Protein AF-A0A069QPA7-F1 (afdb_monomer)

Sequence (178 aa):
GSGDHGETTTHHVRMKSIDLNGGVSNSYGYIPANTGVLLKVFNKTGDTSGKLYYTIGEKDNVPYNISNNIMKGVMVKSKPVNARVSSPIYVLQGGIFQKATTTISNFPVHKAYMELPSGAPAKLSLSFGDDDETTDIESVTTDEEAKDNDVYYNLNGQRVSNPQKGIYIHNGKKVIIK

Organism: NCBI:txid112298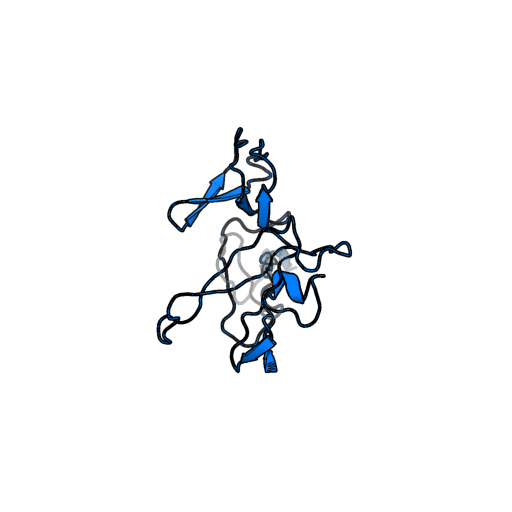5

Radius of gyration: 23.04 Å; Cα contacts (8 Å, |Δi|>4): 251; chains: 1; bounding box: 34×46×71 Å

Mean predicted aligned error: 15.11 Å

Solvent-accessible surface area (backbone atoms only — not comparable to full-atom values): 11554 Å² total; per-residue (Å²): 88,70,41,92,84,71,48,81,34,94,76,78,67,68,46,60,72,30,47,76,24,48,44,56,77,96,34,41,41,56,40,58,68,85,62,28,80,84,88,80,89,76,74,90,87,55,86,71,90,78,74,90,77,69,47,68,40,89,73,58,89,55,93,69,62,59,48,92,63,39,34,46,47,30,73,88,53,57,40,66,43,84,22,28,82,94,51,46,32,31,36,76,52,98,91,39,73,43,82,35,48,54,57,41,71,70,38,54,50,78,39,57,35,36,47,74,64,91,82,51,56,97,73,85,79,87,81,76,67,90,54,104,58,87,76,69,90,65,58,67,66,79,79,78,66,73,98,76,70,102,54,36,20,40,91,86,70,46,80,41,95,77,80,63,72,43,70,31,35,42,93,93,37,82,45,75,46,121

Foldseek 3Di:
DQALVRDDDPDAQAPCLAQVFFHDPPHRQEDEPQAFDDDDDPDPPDPPVDDDDHYYNPPVPDDTDRPPRQKGAAADAFAKDAAAPQWWKWAQDPNDTDTDHGIPGTHGHPGIIGTDDPPADPDDDDDPDPDPDDDDPDSPDPPLDDPDDPWWADPVRHIDPDDDADWTADSNDIDGDD

Secondary structure (DSSP, 8-state):
-B-TTS-B-S-----HHHHTTTS-TT-TTEE-TT---------SSS---S----EESTTTTS----TT--EEEE-SS-EEE---SSS-EEEEETTEEEEE-S-EEEEPTTEEEEEPPTT--SS-------SSS-------------S----EE-TTS-EESS--SEEEEETTEEEEE-

pLDDT: mean 76.57, std 16.88, range [33.25, 97.81]

Structure (mmCIF, N/CA/C/O backbone):
data_AF-A0A069QPA7-F1
#
_entry.id   AF-A0A069QPA7-F1
#
loop_
_atom_site.group_PDB
_atom_site.id
_atom_site.type_symbol
_atom_site.label_atom_id
_atom_site.label_alt_id
_atom_site.label_comp_id
_atom_site.label_asym_id
_atom_site.label_entity_id
_atom_site.label_seq_id
_atom_site.pdbx_PDB_ins_code
_atom_site.Cartn_x
_atom_site.Cartn_y
_atom_site.Cartn_z
_atom_site.occupancy
_atom_site.B_iso_or_equiv
_atom_site.auth_seq_id
_atom_site.auth_comp_id
_atom_site.auth_asym_id
_atom_site.auth_atom_id
_atom_site.pdbx_PDB_model_num
ATOM 1 N N . GLY A 1 1 ? 15.335 8.472 -21.221 1.00 58.50 1 GLY A N 1
ATOM 2 C CA . GLY A 1 1 ? 16.012 7.252 -21.719 1.00 58.50 1 GLY A CA 1
ATOM 3 C C . GLY A 1 1 ? 15.004 6.410 -22.475 1.00 58.50 1 GLY A C 1
ATOM 4 O O . GLY A 1 1 ? 13.952 6.937 -22.823 1.00 58.50 1 GLY A O 1
ATOM 5 N N . SER A 1 2 ? 15.275 5.131 -22.727 1.00 62.94 2 SER A N 1
ATOM 6 C CA . SER A 1 2 ? 14.224 4.218 -23.205 1.00 62.94 2 SER A CA 1
ATOM 7 C C . SER A 1 2 ? 13.218 3.983 -22.076 1.00 62.94 2 SER A C 1
ATOM 9 O O . SER A 1 2 ? 13.614 3.740 -20.937 1.00 62.94 2 SER A O 1
ATOM 11 N N . GLY A 1 3 ? 11.929 4.138 -22.359 1.00 61.88 3 GLY A N 1
ATOM 12 C CA . GLY A 1 3 ? 10.852 3.780 -21.445 1.00 61.88 3 GLY A CA 1
ATOM 13 C C . GLY A 1 3 ? 10.638 2.268 -21.401 1.00 61.88 3 GLY A C 1
ATOM 14 O O . GLY A 1 3 ? 11.149 1.532 -22.245 1.00 61.88 3 GLY A O 1
ATOM 15 N N . ASP A 1 4 ? 9.829 1.809 -20.447 1.00 63.84 4 ASP A N 1
ATOM 16 C CA . ASP A 1 4 ? 9.515 0.385 -20.242 1.00 63.84 4 ASP A CA 1
ATOM 17 C C . ASP A 1 4 ? 8.862 -0.282 -21.474 1.00 63.84 4 ASP A C 1
ATOM 19 O O . ASP A 1 4 ? 8.879 -1.503 -21.597 1.00 63.84 4 ASP A O 1
ATOM 23 N N . HIS A 1 5 ? 8.344 0.513 -22.417 1.00 67.19 5 HIS A N 1
ATOM 24 C CA . HIS A 1 5 ? 7.771 0.065 -23.692 1.00 67.19 5 HIS A CA 1
ATOM 25 C C . HIS A 1 5 ? 8.712 0.249 -24.897 1.00 67.19 5 HIS A C 1
ATOM 27 O O . HIS A 1 5 ? 8.260 0.231 -26.036 1.00 67.19 5 HIS A O 1
ATOM 33 N N . GLY A 1 6 ? 10.010 0.467 -24.673 1.00 66.38 6 GLY A N 1
ATOM 34 C CA . GLY A 1 6 ? 11.013 0.623 -25.735 1.00 66.38 6 GLY A CA 1
ATOM 35 C C . GLY A 1 6 ? 11.047 2.007 -26.393 1.00 66.38 6 GLY A C 1
ATOM 36 O O . GLY A 1 6 ? 12.063 2.373 -26.980 1.00 66.38 6 GLY A O 1
ATOM 37 N N . GLU A 1 7 ? 9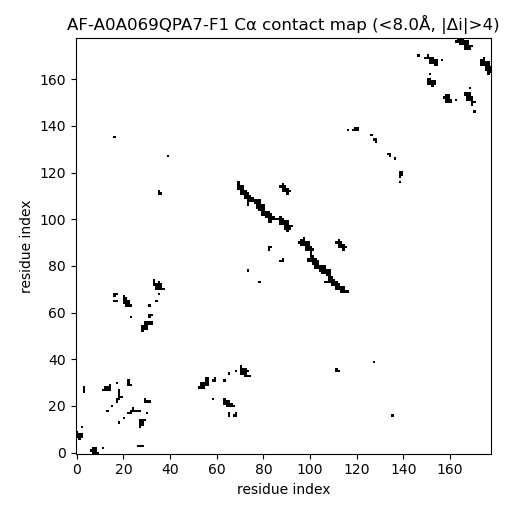.994 2.809 -26.233 1.00 67.56 7 GLU A N 1
ATOM 38 C CA . GLU A 1 7 ? 9.928 4.174 -26.757 1.00 67.56 7 GLU A CA 1
ATOM 39 C C . GLU A 1 7 ? 10.896 5.118 -26.040 1.00 67.56 7 GLU A C 1
ATOM 41 O O . GLU A 1 7 ? 11.075 5.057 -24.821 1.00 67.56 7 GLU A O 1
ATOM 46 N N . THR A 1 8 ? 11.505 6.041 -26.782 1.00 69.38 8 THR A N 1
ATOM 47 C CA . THR A 1 8 ? 12.353 7.071 -26.170 1.00 69.38 8 THR A CA 1
ATOM 48 C C . THR A 1 8 ? 11.468 8.111 -25.493 1.00 69.38 8 THR A C 1
ATOM 50 O O . THR A 1 8 ? 10.656 8.762 -26.145 1.00 69.38 8 THR A O 1
ATOM 53 N N . THR A 1 9 ? 11.636 8.294 -24.184 1.00 65.12 9 THR A N 1
ATOM 54 C CA . THR A 1 9 ? 10.871 9.272 -23.403 1.00 65.12 9 THR A CA 1
ATOM 55 C C . THR A 1 9 ? 11.782 10.089 -22.489 1.00 65.12 9 THR A C 1
ATOM 57 O O . THR A 1 9 ? 12.803 9.611 -21.980 1.00 65.12 9 THR A O 1
ATOM 60 N N . THR A 1 10 ? 11.410 11.351 -22.287 1.00 62.88 10 THR A N 1
ATOM 61 C CA . THR A 1 10 ? 11.980 12.241 -21.264 1.00 62.88 10 THR A CA 1
ATOM 62 C C . THR A 1 10 ? 11.194 12.194 -19.952 1.00 62.88 10 THR A C 1
ATOM 64 O O . THR A 1 10 ? 11.699 12.650 -18.931 1.00 62.88 10 THR A O 1
ATOM 67 N N . HIS A 1 11 ? 9.996 11.601 -19.958 1.00 62.53 11 HIS A N 1
ATOM 68 C CA . HIS A 1 11 ? 9.113 11.475 -18.801 1.00 62.53 11 HIS A CA 1
ATOM 69 C C . HIS A 1 11 ? 8.987 10.005 -18.397 1.00 62.53 11 HIS A C 1
ATOM 71 O O . HIS A 1 11 ? 8.631 9.152 -19.214 1.00 62.53 11 HIS A O 1
ATOM 77 N N . HIS A 1 12 ? 9.255 9.712 -17.127 1.00 61.94 12 HIS A N 1
ATOM 78 C CA . HIS A 1 12 ? 9.126 8.377 -16.555 1.00 61.94 12 HIS A CA 1
ATOM 79 C C . HIS A 1 12 ? 8.158 8.441 -15.373 1.00 61.94 12 HIS A C 1
ATOM 81 O O . HIS A 1 12 ? 8.368 9.216 -14.441 1.00 61.94 12 HIS A O 1
ATOM 87 N N . VAL A 1 13 ? 7.109 7.622 -15.397 1.00 66.38 13 VAL A N 1
ATOM 88 C CA . VAL A 1 13 ? 6.315 7.365 -14.191 1.00 66.38 13 VAL A CA 1
ATOM 89 C C . VAL A 1 13 ? 7.130 6.402 -13.354 1.00 66.38 13 VAL A C 1
ATOM 91 O O . VAL A 1 13 ? 7.374 5.305 -13.829 1.00 66.38 13 VAL A O 1
ATOM 94 N N . ARG A 1 14 ? 7.577 6.821 -12.166 1.00 67.00 14 ARG A N 1
ATOM 95 C CA . ARG A 1 14 ? 8.287 5.958 -11.213 1.00 67.00 14 ARG A CA 1
ATOM 96 C C . ARG A 1 14 ? 7.367 5.550 -10.080 1.00 67.00 14 ARG A C 1
ATOM 98 O O . ARG A 1 14 ? 6.850 6.413 -9.366 1.00 67.00 14 ARG A O 1
ATOM 105 N N . MET A 1 15 ? 7.227 4.251 -9.859 1.00 75.19 15 MET A N 1
ATOM 106 C CA . MET A 1 15 ? 6.526 3.716 -8.698 1.00 75.19 15 MET A CA 1
ATOM 107 C C . MET A 1 15 ? 7.533 3.489 -7.570 1.00 75.19 15 MET A C 1
ATOM 109 O O . MET A 1 15 ? 7.946 2.366 -7.313 1.00 75.19 15 MET A O 1
ATOM 113 N N . LYS A 1 16 ? 7.941 4.560 -6.870 1.00 70.88 16 LYS A N 1
ATOM 114 C CA . LYS A 1 16 ? 8.981 4.493 -5.817 1.00 70.88 16 LYS A CA 1
ATOM 115 C C . LYS A 1 16 ? 8.713 3.410 -4.756 1.00 70.88 16 LYS A C 1
ATOM 117 O O . LYS A 1 16 ? 9.638 2.713 -4.346 1.00 70.88 16 LYS A O 1
ATOM 122 N N . SER A 1 17 ? 7.453 3.226 -4.354 1.00 71.94 17 SER A N 1
ATOM 123 C CA . SER A 1 17 ? 7.043 2.195 -3.386 1.00 71.94 17 SER A CA 1
ATOM 124 C C . SER A 1 17 ? 7.230 0.756 -3.880 1.00 71.94 17 SER A C 1
ATOM 126 O O . SER A 1 17 ? 7.098 -0.168 -3.086 1.00 71.94 17 SER A O 1
ATOM 128 N N . ILE A 1 18 ? 7.525 0.562 -5.167 1.00 82.69 18 ILE A N 1
ATOM 129 C CA . ILE A 1 18 ? 7.819 -0.726 -5.796 1.00 82.69 18 ILE A CA 1
ATOM 130 C C . ILE A 1 18 ? 9.297 -0.771 -6.189 1.00 82.69 18 ILE A C 1
ATOM 132 O O . ILE A 1 18 ? 10.048 -1.596 -5.673 1.00 82.69 18 ILE A O 1
ATOM 136 N N . ASP A 1 19 ? 9.731 0.165 -7.035 1.00 75.31 19 ASP A N 1
ATOM 137 C CA . ASP A 1 19 ? 11.065 0.197 -7.645 1.00 75.31 19 ASP A CA 1
ATOM 138 C C . ASP A 1 19 ? 12.193 0.217 -6.605 1.00 75.31 19 ASP A C 1
ATOM 140 O O . ASP A 1 19 ? 13.231 -0.414 -6.797 1.00 75.31 19 ASP A O 1
ATOM 144 N N . LEU A 1 20 ? 11.991 0.935 -5.494 1.00 78.81 20 LEU A N 1
ATOM 145 C CA . LEU A 1 20 ? 12.989 1.089 -4.427 1.00 78.81 20 LEU A CA 1
ATOM 146 C C . LEU A 1 20 ? 12.810 0.086 -3.283 1.00 78.81 20 LEU A C 1
ATOM 148 O O . LEU A 1 20 ? 13.613 0.056 -2.357 1.00 78.81 20 LEU A O 1
ATOM 152 N N . ASN A 1 21 ? 11.764 -0.734 -3.343 1.00 84.56 21 ASN A N 1
ATOM 153 C CA . ASN A 1 21 ? 11.320 -1.576 -2.238 1.00 84.56 21 ASN A CA 1
ATOM 154 C C . ASN A 1 21 ? 11.236 -3.054 -2.640 1.00 84.56 21 ASN A C 1
ATOM 156 O O . ASN A 1 21 ? 10.394 -3.781 -2.135 1.00 84.56 21 ASN A O 1
ATOM 160 N N . GLY A 1 22 ? 12.099 -3.514 -3.551 1.00 84.44 22 GLY A N 1
ATOM 161 C CA . GLY A 1 22 ? 12.187 -4.930 -3.943 1.00 84.44 22 GLY A CA 1
ATOM 162 C C . GLY A 1 22 ? 11.502 -5.289 -5.264 1.00 84.44 22 GLY A C 1
ATOM 163 O O . GLY A 1 22 ? 11.366 -6.473 -5.575 1.00 84.44 22 GLY A O 1
ATOM 164 N N . GLY A 1 23 ? 11.069 -4.286 -6.035 1.00 86.06 23 GLY A N 1
ATOM 165 C CA . GLY A 1 23 ? 10.606 -4.435 -7.413 1.00 86.06 23 GLY A CA 1
ATOM 166 C C . GLY A 1 23 ? 11.746 -4.561 -8.428 1.00 86.06 23 GLY A C 1
ATOM 167 O O . GLY A 1 23 ? 12.921 -4.701 -8.086 1.00 86.06 23 GLY A O 1
ATOM 168 N N . VAL A 1 24 ? 11.396 -4.519 -9.714 1.00 85.44 24 VAL A N 1
ATOM 169 C CA . VAL A 1 24 ? 12.364 -4.658 -10.809 1.00 85.44 24 VAL A CA 1
ATOM 170 C C . VAL A 1 24 ? 13.186 -3.385 -10.968 1.00 85.44 24 VAL A C 1
ATOM 172 O O . VAL A 1 24 ? 12.649 -2.316 -11.244 1.00 85.44 24 VAL A O 1
ATOM 175 N N . SER A 1 25 ? 14.512 -3.507 -10.897 1.00 80.00 25 SER A N 1
ATOM 176 C CA . SER A 1 25 ? 15.407 -2.377 -11.149 1.00 80.00 25 SER A CA 1
ATOM 177 C C . SER A 1 25 ? 15.222 -1.812 -12.560 1.00 80.00 25 SER A C 1
ATOM 179 O O . SER A 1 25 ? 15.165 -2.556 -13.539 1.00 80.00 25 SER A O 1
ATOM 181 N N . ASN A 1 26 ? 15.186 -0.481 -12.665 1.00 75.75 26 ASN A N 1
ATOM 182 C CA . ASN A 1 26 ? 15.038 0.253 -13.928 1.00 75.75 26 ASN A CA 1
ATOM 183 C C . ASN A 1 26 ? 13.759 -0.084 -14.720 1.00 75.75 26 ASN A C 1
ATOM 185 O O . ASN A 1 26 ? 13.752 0.074 -15.939 1.00 75.75 26 ASN A O 1
ATOM 189 N N . SER A 1 27 ? 12.694 -0.547 -14.055 1.00 78.50 27 SER A N 1
ATOM 190 C CA . SER A 1 27 ? 11.371 -0.719 -14.665 1.00 78.50 27 SER A CA 1
ATOM 191 C C . SER A 1 27 ? 10.348 0.119 -13.923 1.00 78.50 27 SER A C 1
ATOM 193 O O . SER A 1 27 ? 9.740 -0.325 -12.959 1.00 78.50 27 SER A O 1
ATOM 195 N N . TYR A 1 28 ? 10.189 1.353 -14.371 1.00 74.81 28 TYR A N 1
ATOM 196 C CA . TYR A 1 28 ? 9.527 2.393 -13.596 1.00 74.81 28 TYR A CA 1
ATOM 197 C C . TYR A 1 28 ? 7.997 2.250 -13.528 1.00 74.81 28 TYR A C 1
ATOM 199 O O . TYR A 1 28 ? 7.359 2.770 -12.611 1.00 74.81 28 TYR A O 1
ATOM 207 N N . GLY A 1 29 ? 7.407 1.543 -14.498 1.00 77.69 29 GLY A N 1
ATOM 208 C CA . GLY A 1 29 ? 5.968 1.293 -14.587 1.00 77.69 29 GLY A CA 1
ATOM 209 C C . GLY A 1 29 ? 5.564 -0.142 -14.251 1.00 77.69 29 GLY A C 1
ATOM 210 O O . GLY A 1 29 ? 4.420 -0.508 -14.520 1.00 77.69 29 GLY A O 1
ATOM 211 N N . TYR A 1 30 ? 6.480 -0.959 -13.723 1.00 85.81 30 TYR A N 1
ATOM 212 C CA . TYR A 1 30 ? 6.228 -2.375 -13.476 1.00 85.81 30 TYR A CA 1
ATOM 213 C C . TYR A 1 30 ? 5.677 -2.637 -12.078 1.00 85.81 30 TYR A C 1
ATOM 215 O O . TYR A 1 30 ? 6.258 -2.236 -11.072 1.00 85.81 30 TYR A O 1
ATOM 223 N N . ILE A 1 31 ? 4.587 -3.396 -12.016 1.00 87.25 31 ILE A N 1
ATOM 224 C CA . ILE A 1 31 ? 3.985 -3.869 -10.774 1.00 87.25 31 ILE A CA 1
ATOM 225 C C . ILE A 1 31 ? 4.078 -5.400 -10.757 1.00 87.25 31 ILE A C 1
ATOM 227 O O . ILE A 1 31 ? 3.428 -6.052 -11.576 1.00 87.25 31 ILE A O 1
ATOM 231 N N . PRO A 1 32 ? 4.827 -6.014 -9.823 1.00 88.06 32 PRO A N 1
ATOM 232 C CA . PRO A 1 32 ? 4.770 -7.461 -9.644 1.00 88.06 32 PRO A CA 1
ATOM 233 C C . PRO A 1 32 ? 3.340 -7.926 -9.370 1.00 88.06 32 PRO A C 1
ATOM 235 O O . PRO A 1 32 ? 2.590 -7.243 -8.655 1.00 88.06 32 PRO A O 1
ATOM 238 N N . ALA A 1 33 ? 2.945 -9.097 -9.868 1.00 83.25 33 ALA A N 1
ATOM 239 C CA . ALA A 1 33 ? 1.620 -9.622 -9.576 1.00 83.25 33 ALA A CA 1
ATOM 240 C C . ALA A 1 33 ? 1.403 -9.743 -8.063 1.00 83.25 33 ALA A C 1
ATOM 242 O O . ALA A 1 33 ? 2.320 -9.912 -7.261 1.00 83.25 33 ALA A O 1
ATOM 243 N N . ASN A 1 34 ? 0.136 -9.664 -7.663 1.00 80.31 34 ASN A N 1
ATOM 244 C CA . ASN A 1 34 ? -0.295 -9.655 -6.261 1.00 80.31 34 ASN A CA 1
ATOM 245 C C . ASN A 1 34 ? 0.129 -8.424 -5.441 1.00 80.31 34 ASN A C 1
ATOM 247 O O . ASN A 1 34 ? -0.078 -8.402 -4.228 1.00 80.31 34 ASN A O 1
ATOM 251 N N . THR A 1 35 ? 0.595 -7.363 -6.099 1.00 85.56 35 THR A N 1
ATOM 252 C CA . THR A 1 35 ? 0.955 -6.097 -5.453 1.00 85.56 35 THR A CA 1
ATOM 253 C C . THR A 1 35 ? -0.163 -5.064 -5.604 1.00 85.56 35 THR A C 1
ATOM 255 O O . THR A 1 35 ? -0.531 -4.685 -6.713 1.00 85.56 35 THR A O 1
ATOM 258 N N . GLY A 1 36 ? -0.739 -4.606 -4.487 1.00 86.19 36 GLY A N 1
ATOM 259 C CA . GLY A 1 36 ? -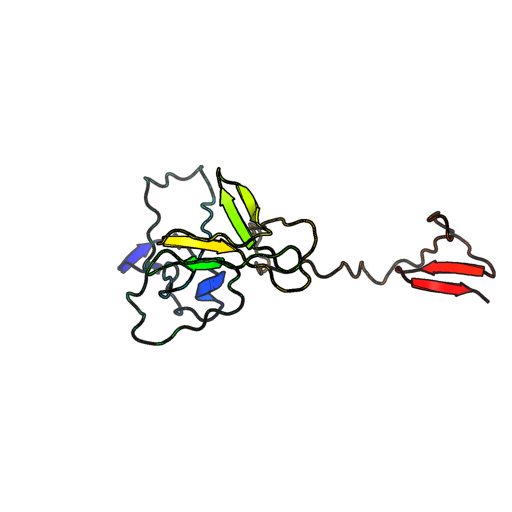1.660 -3.467 -4.499 1.00 86.19 36 GLY A CA 1
ATOM 260 C C . GLY A 1 36 ? -0.885 -2.156 -4.626 1.00 86.19 36 GLY A C 1
ATOM 261 O O . GLY A 1 36 ? 0.193 -2.032 -4.052 1.00 86.19 36 GLY A O 1
ATOM 262 N N . VAL A 1 37 ? -1.435 -1.176 -5.345 1.00 85.81 37 VAL A N 1
ATOM 263 C CA . VAL A 1 37 ? -0.833 0.158 -5.502 1.00 85.81 37 VAL A CA 1
ATOM 264 C C . VAL A 1 37 ? -1.888 1.258 -5.392 1.00 85.81 37 VAL A C 1
ATOM 266 O O . VAL A 1 37 ? -3.071 1.031 -5.654 1.00 85.81 37 VAL A O 1
ATOM 269 N N . LEU A 1 38 ? -1.450 2.461 -5.023 1.00 83.44 38 LEU A N 1
ATOM 270 C 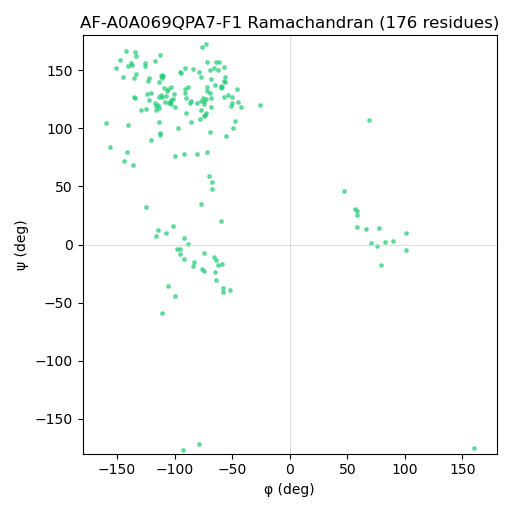CA . LEU A 1 38 ? -2.222 3.693 -5.145 1.00 83.44 38 LEU A CA 1
ATOM 271 C C . LEU A 1 38 ? -1.485 4.615 -6.113 1.00 83.44 38 LEU A C 1
ATOM 273 O O . LEU A 1 38 ? -0.328 4.954 -5.883 1.00 83.44 38 LEU A O 1
ATOM 277 N N . LEU A 1 39 ? -2.157 5.015 -7.189 1.00 78.75 39 LEU A N 1
ATOM 278 C CA . LEU A 1 39 ? -1.577 5.861 -8.226 1.00 78.75 39 LEU A CA 1
ATOM 279 C C . LEU A 1 39 ? -2.198 7.254 -8.139 1.00 78.75 39 LEU A C 1
ATOM 281 O O . LEU A 1 39 ? -3.418 7.402 -8.233 1.00 78.75 39 LEU A O 1
ATOM 285 N N . LYS A 1 40 ? -1.352 8.273 -7.970 1.00 72.88 40 LYS A N 1
ATOM 286 C CA . LYS A 1 40 ? -1.731 9.683 -8.075 1.00 72.88 40 LYS A CA 1
ATOM 287 C C . LYS A 1 40 ? -1.088 10.261 -9.328 1.00 72.88 40 LYS A C 1
ATOM 289 O O . LYS A 1 40 ? 0.121 10.165 -9.508 1.00 72.88 40 LYS A O 1
ATOM 294 N N . VAL A 1 41 ? -1.900 10.882 -10.176 1.00 69.31 41 VAL A N 1
ATOM 295 C CA . VAL A 1 41 ? -1.401 11.671 -11.305 1.00 69.31 41 VAL A CA 1
ATOM 296 C C . VAL A 1 41 ? -1.124 13.084 -10.800 1.00 69.31 41 VAL A C 1
ATOM 298 O O . VAL A 1 41 ? -2.020 13.738 -10.261 1.00 69.31 41 VAL A O 1
ATOM 301 N N . PHE A 1 42 ? 0.116 13.541 -10.949 1.00 57.78 42 PHE A N 1
ATOM 302 C CA . PHE A 1 42 ? 0.508 14.919 -10.678 1.00 57.78 42 PHE A CA 1
ATOM 303 C C . PHE A 1 42 ? 0.462 15.728 -11.971 1.00 57.78 42 PHE A C 1
ATOM 305 O O . PHE A 1 42 ? 0.772 15.207 -13.037 1.00 57.78 42 PHE A O 1
ATOM 312 N N . ASN A 1 43 ? 0.123 17.010 -11.850 1.00 55.00 43 ASN A N 1
ATOM 313 C CA . ASN A 1 43 ? 0.060 17.982 -12.940 1.00 55.00 43 ASN A CA 1
ATOM 314 C C . ASN A 1 43 ? -1.067 17.760 -13.969 1.00 55.00 43 ASN A C 1
ATOM 316 O O . ASN A 1 43 ? -1.015 16.897 -14.838 1.00 55.00 43 ASN A O 1
ATOM 320 N N . LYS A 1 44 ? -2.085 18.627 -13.907 1.00 51.59 44 LYS A N 1
ATOM 321 C CA . LYS A 1 44 ? -3.162 18.731 -14.910 1.00 51.59 44 LYS A CA 1
ATOM 322 C C . LYS A 1 44 ? -2.809 19.705 -16.051 1.00 51.59 44 LYS A C 1
ATOM 324 O O . LYS A 1 44 ? -3.638 19.952 -16.918 1.00 51.59 44 LYS A O 1
ATOM 329 N N . THR A 1 45 ? -1.619 20.312 -16.012 1.00 48.56 45 THR A N 1
ATOM 330 C CA . THR A 1 45 ? -1.183 21.382 -16.933 1.00 48.56 45 THR A CA 1
ATOM 331 C C . THR A 1 45 ? -0.368 20.891 -18.126 1.00 48.56 45 THR A C 1
ATOM 333 O O . THR A 1 45 ? -0.139 21.659 -19.052 1.00 48.56 45 THR A O 1
ATOM 336 N N . GLY A 1 46 ? 0.021 19.620 -18.151 1.00 49.66 46 GLY A N 1
ATOM 337 C CA . GLY A 1 46 ? 0.461 18.946 -19.366 1.00 49.66 46 GLY A CA 1
ATOM 338 C C . GLY A 1 46 ? -0.670 18.060 -19.852 1.00 49.66 46 GLY A C 1
ATOM 339 O O . GLY A 1 46 ? -1.290 17.365 -19.048 1.00 49.66 46 GLY A O 1
ATOM 340 N N . ASP A 1 47 ? -0.945 18.092 -21.149 1.00 47.50 47 ASP A N 1
ATOM 341 C CA . ASP A 1 47 ? -1.804 17.124 -21.811 1.00 47.50 47 ASP A CA 1
ATOM 342 C C . ASP A 1 47 ? -1.259 15.714 -21.523 1.00 47.50 47 ASP A C 1
ATOM 344 O O . ASP A 1 47 ? -0.375 15.205 -22.206 1.00 47.50 47 ASP A O 1
ATOM 348 N N . THR A 1 48 ? -1.762 15.054 -20.478 1.00 50.53 48 THR A N 1
ATOM 349 C CA . THR A 1 48 ? -1.911 13.614 -20.597 1.00 50.53 48 THR A CA 1
ATOM 350 C C . THR A 1 48 ? -3.027 13.487 -21.604 1.00 50.53 48 THR A C 1
ATOM 352 O O . THR A 1 48 ? -4.199 13.532 -21.228 1.00 50.53 48 THR A O 1
ATOM 355 N N . SER A 1 49 ? -2.680 13.281 -22.874 1.00 48.81 49 SER A N 1
ATOM 356 C CA . SER A 1 49 ? -3.619 12.806 -23.890 1.00 48.81 49 SER A CA 1
ATOM 357 C C . SER A 1 49 ? -4.034 11.349 -23.573 1.00 48.81 49 SER A C 1
ATOM 359 O O . SER A 1 49 ? -3.992 10.446 -24.405 1.00 48.81 49 SER A O 1
ATOM 361 N N . GLY A 1 50 ? -4.403 11.098 -22.314 1.00 51.84 50 GLY A N 1
ATOM 362 C CA . GLY A 1 50 ? -5.329 10.079 -21.867 1.00 51.84 50 GLY A CA 1
ATOM 363 C C . GLY A 1 50 ? -4.754 8.798 -21.288 1.00 51.84 50 GLY A C 1
ATOM 364 O O . GLY A 1 50 ? -5.562 7.961 -20.896 1.00 51.84 50 GLY A O 1
ATOM 365 N N . LYS A 1 51 ? -3.434 8.559 -21.263 1.00 61.44 51 LYS A N 1
ATOM 366 C CA . LYS A 1 51 ? -2.949 7.182 -21.040 1.00 61.44 51 LYS A CA 1
ATOM 367 C C . LYS A 1 51 ? -1.718 7.099 -20.135 1.00 61.44 51 LYS A C 1
ATOM 369 O O . LYS A 1 51 ? -0.596 7.354 -20.555 1.00 61.44 51 LYS A O 1
ATOM 374 N N . LEU A 1 52 ? -1.963 6.706 -18.883 1.00 68.38 52 LEU A N 1
ATOM 375 C CA . LEU A 1 52 ? -0.964 6.126 -17.989 1.00 68.38 52 LEU A CA 1
ATOM 376 C C . LEU A 1 52 ? -0.820 4.645 -18.352 1.00 68.38 52 LEU A C 1
ATOM 378 O O . LEU A 1 52 ? -1.803 3.908 -18.286 1.00 68.38 52 LEU A O 1
ATOM 382 N N . TYR A 1 53 ? 0.388 4.221 -18.709 1.00 72.38 53 TYR A N 1
ATOM 383 C CA . TYR A 1 53 ? 0.695 2.816 -18.956 1.00 72.38 53 TYR A CA 1
ATOM 384 C C . TYR A 1 53 ? 1.502 2.257 -17.790 1.00 72.38 53 TYR A C 1
ATOM 386 O O . TYR A 1 53 ? 2.446 2.889 -17.317 1.00 72.38 53 TYR A O 1
ATOM 394 N N . TYR A 1 54 ? 1.097 1.083 -17.326 1.00 79.19 54 TYR A N 1
ATOM 395 C CA . TYR A 1 54 ? 1.813 0.276 -16.352 1.00 79.19 54 TYR A CA 1
ATOM 396 C C . TYR A 1 54 ? 1.684 -1.189 -16.765 1.00 79.19 54 TYR A C 1
ATOM 398 O O . TYR A 1 54 ? 0.731 -1.564 -17.453 1.00 79.19 54 TYR A O 1
ATOM 406 N N . THR A 1 55 ? 2.661 -1.989 -16.369 1.00 80.75 55 THR A N 1
ATOM 407 C CA . THR A 1 55 ? 2.768 -3.414 -16.687 1.00 80.75 55 THR A CA 1
ATOM 408 C C . THR A 1 55 ? 2.553 -4.219 -15.407 1.00 80.75 55 THR A C 1
ATOM 410 O O . THR A 1 55 ? 2.910 -3.765 -14.315 1.00 80.75 55 THR A O 1
ATOM 413 N N . ILE A 1 56 ? 1.887 -5.370 -15.514 1.00 82.81 56 ILE A N 1
ATOM 414 C CA . ILE A 1 56 ? 1.645 -6.272 -14.386 1.00 82.81 56 ILE A CA 1
ATOM 415 C C . ILE A 1 56 ? 2.065 -7.698 -14.742 1.00 82.81 56 ILE A C 1
ATOM 417 O O . ILE A 1 56 ? 1.438 -8.366 -15.565 1.00 82.81 56 ILE A O 1
ATOM 421 N N . GLY A 1 57 ? 3.070 -8.202 -14.032 1.00 80.81 57 GLY A N 1
ATOM 422 C CA . GLY A 1 57 ? 3.455 -9.611 -14.066 1.00 80.81 57 GLY A CA 1
ATOM 423 C C . GLY A 1 57 ? 4.230 -10.085 -15.298 1.00 80.81 57 GLY A C 1
ATOM 424 O O . GLY A 1 57 ? 4.672 -11.231 -15.330 1.00 80.81 57 GLY A O 1
ATOM 425 N N . GLU A 1 58 ? 4.492 -9.225 -16.284 1.00 84.12 58 GLU A N 1
ATOM 426 C CA . GLU A 1 58 ? 5.312 -9.548 -17.462 1.00 84.12 58 GLU A CA 1
ATOM 427 C C . GLU A 1 58 ? 6.760 -9.912 -17.096 1.00 84.12 58 GLU A C 1
ATOM 429 O O . GLU A 1 58 ? 7.464 -10.513 -17.908 1.00 84.12 58 GLU A O 1
ATOM 434 N N . LYS A 1 59 ? 7.210 -9.566 -15.883 1.00 87.00 59 LYS A N 1
ATOM 435 C CA . LYS A 1 59 ? 8.536 -9.903 -15.355 1.00 87.00 59 LYS A CA 1
ATOM 436 C C . LYS A 1 59 ? 8.481 -10.848 -14.151 1.00 87.00 59 LYS A C 1
ATOM 438 O O . LYS A 1 59 ? 9.509 -11.066 -13.530 1.00 87.00 59 LYS A O 1
ATOM 443 N N . ASP A 1 60 ? 7.346 -11.479 -13.842 1.00 88.31 60 ASP A N 1
ATOM 444 C CA . ASP A 1 60 ? 7.212 -12.422 -12.712 1.00 88.31 60 ASP A CA 1
ATOM 445 C C . ASP A 1 60 ? 7.812 -13.811 -13.008 1.00 88.31 60 ASP A C 1
ATOM 447 O O . ASP A 1 60 ? 7.323 -14.848 -12.558 1.00 88.31 60 ASP A O 1
ATOM 451 N N . ASN A 1 61 ? 8.910 -13.850 -13.766 1.00 90.06 61 ASN A N 1
ATOM 452 C CA . ASN A 1 61 ? 9.733 -15.049 -13.914 1.00 90.06 61 ASN A CA 1
ATOM 453 C C . ASN A 1 61 ? 10.578 -15.332 -12.658 1.00 90.06 61 ASN A C 1
ATOM 455 O O . ASN A 1 61 ? 11.212 -16.383 -12.566 1.00 90.06 61 ASN A O 1
ATOM 459 N N . VAL A 1 62 ? 10.575 -14.406 -11.696 1.00 89.06 62 VAL A N 1
ATOM 460 C CA . VAL A 1 62 ? 11.187 -14.522 -10.372 1.00 89.06 62 VAL A CA 1
ATOM 461 C C . VAL A 1 62 ? 10.235 -13.967 -9.303 1.00 89.06 62 VAL A C 1
ATOM 463 O O . VAL A 1 62 ? 9.394 -13.120 -9.610 1.00 89.06 62 VAL A O 1
ATOM 466 N N . PRO A 1 63 ? 10.337 -14.419 -8.040 1.00 87.00 63 PRO A N 1
ATOM 467 C CA . PRO A 1 63 ? 9.544 -13.850 -6.959 1.00 87.00 63 PRO A CA 1
ATOM 468 C C . PRO A 1 63 ? 10.043 -12.448 -6.581 1.00 87.00 63 PRO A C 1
ATOM 470 O O . PRO A 1 63 ? 11.240 -12.246 -6.369 1.00 87.00 63 PRO A O 1
ATOM 473 N N . TYR A 1 64 ? 9.111 -11.511 -6.405 1.00 88.31 64 TYR A N 1
ATOM 474 C CA . TYR A 1 64 ? 9.378 -10.176 -5.865 1.00 88.31 64 TYR A CA 1
ATOM 475 C C . TYR A 1 64 ? 8.795 -10.038 -4.462 1.00 88.31 64 TYR A C 1
ATOM 477 O O . TYR A 1 64 ? 7.644 -10.401 -4.215 1.00 88.31 64 TYR A O 1
ATOM 485 N N . ASN A 1 65 ? 9.583 -9.481 -3.543 1.00 88.19 65 ASN A N 1
ATOM 486 C CA . ASN A 1 65 ? 9.155 -9.190 -2.178 1.00 88.19 65 ASN A CA 1
ATOM 487 C C . ASN A 1 65 ? 9.123 -7.679 -1.994 1.00 88.19 65 ASN A C 1
ATOM 489 O O . ASN A 1 65 ? 10.155 -7.075 -1.710 1.00 88.19 65 ASN A O 1
ATOM 493 N N . ILE A 1 66 ? 7.942 -7.081 -2.163 1.00 88.00 66 ILE A N 1
ATOM 494 C CA . ILE A 1 66 ? 7.789 -5.639 -1.981 1.00 88.00 66 ILE A CA 1
ATOM 495 C C . ILE A 1 66 ? 7.730 -5.306 -0.488 1.00 88.00 66 ILE A C 1
ATOM 497 O O . ILE A 1 66 ? 6.730 -5.593 0.181 1.00 88.00 66 ILE A O 1
ATOM 501 N N . SER A 1 67 ? 8.796 -4.704 0.038 1.00 85.69 67 SER A N 1
ATOM 502 C CA . SER A 1 67 ? 8.859 -4.226 1.420 1.00 85.69 67 SER A CA 1
ATOM 503 C C . SER A 1 67 ? 7.942 -3.023 1.631 1.00 85.69 67 SER A C 1
ATOM 505 O O . SER A 1 67 ? 7.695 -2.240 0.720 1.00 85.69 67 SER A O 1
ATOM 507 N N . ASN A 1 68 ? 7.424 -2.874 2.852 1.00 82.19 68 ASN A N 1
ATOM 508 C CA . ASN A 1 68 ? 6.675 -1.690 3.299 1.00 82.19 68 ASN A CA 1
ATOM 509 C C . ASN A 1 68 ? 5.419 -1.338 2.476 1.00 82.19 68 ASN A C 1
ATOM 511 O O . ASN A 1 68 ? 4.855 -0.257 2.634 1.00 82.19 68 ASN A O 1
ATOM 515 N N . ASN A 1 69 ? 4.919 -2.251 1.634 1.00 85.88 69 ASN A N 1
ATOM 516 C CA . ASN A 1 69 ? 3.699 -1.991 0.882 1.00 85.88 69 ASN A CA 1
ATOM 517 C C . ASN A 1 69 ? 2.461 -2.071 1.783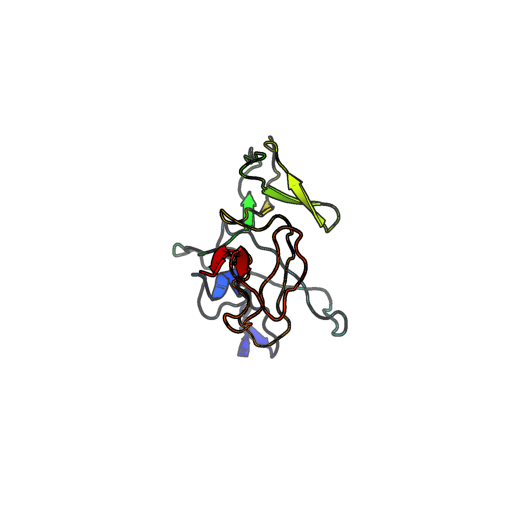 1.00 85.88 69 ASN A C 1
ATOM 519 O O . ASN A 1 69 ? 2.046 -3.153 2.220 1.00 85.88 69 ASN A O 1
ATOM 523 N N . ILE A 1 70 ? 1.839 -0.918 1.998 1.00 87.88 70 ILE A N 1
ATOM 524 C CA . ILE A 1 70 ? 0.595 -0.779 2.756 1.00 87.88 70 ILE A CA 1
ATOM 525 C C . ILE A 1 70 ? -0.658 -1.055 1.916 1.00 87.88 70 ILE A C 1
ATOM 527 O O . ILE A 1 70 ? -1.733 -1.270 2.469 1.00 87.88 70 ILE A O 1
ATOM 531 N N . MET A 1 71 ? -0.546 -1.076 0.585 1.00 91.25 71 MET A N 1
ATOM 532 C CA . MET A 1 71 ? -1.657 -1.351 -0.324 1.00 91.25 71 MET A CA 1
ATOM 533 C C . MET A 1 71 ? -1.754 -2.855 -0.598 1.00 91.25 71 MET A C 1
ATOM 535 O O . MET A 1 71 ? -0.895 -3.462 -1.238 1.00 91.25 71 MET A O 1
ATOM 539 N N . LYS A 1 72 ? -2.833 -3.483 -0.135 1.00 90.88 72 LYS A N 1
ATOM 540 C CA . LYS A 1 72 ? -3.096 -4.917 -0.286 1.00 90.88 72 LYS A CA 1
ATOM 541 C C . LYS A 1 72 ? -4.152 -5.159 -1.360 1.00 90.88 72 LYS A C 1
ATOM 543 O O . LYS A 1 72 ? -5.265 -4.642 -1.280 1.00 90.88 72 LYS A O 1
ATOM 548 N N . GLY A 1 73 ? -3.805 -5.946 -2.377 1.00 89.12 73 GLY A N 1
ATOM 549 C CA . GLY A 1 73 ? -4.694 -6.292 -3.488 1.00 89.12 73 GLY A CA 1
ATOM 550 C C . GLY A 1 73 ? -5.511 -7.569 -3.257 1.00 89.12 73 GLY A C 1
ATOM 551 O O . GLY A 1 73 ? -5.075 -8.509 -2.587 1.00 89.12 73 GLY A O 1
ATOM 552 N N . VAL A 1 74 ? -6.690 -7.639 -3.876 1.00 90.31 74 VAL A N 1
ATOM 553 C CA . VAL A 1 74 ? -7.485 -8.864 -4.045 1.00 90.31 74 VAL A CA 1
ATOM 554 C C . VAL A 1 74 ? -7.538 -9.194 -5.536 1.00 90.31 74 VAL A C 1
ATOM 556 O O . VAL A 1 74 ? -8.234 -8.519 -6.280 1.00 90.31 74 VAL A O 1
ATOM 559 N N . MET A 1 75 ? -6.791 -10.208 -5.986 1.00 77.50 75 MET A N 1
ATOM 560 C CA . MET A 1 75 ? -6.504 -10.397 -7.422 1.00 77.50 75 MET A CA 1
ATOM 561 C C . MET A 1 75 ? -7.270 -11.535 -8.112 1.00 77.50 75 MET A C 1
ATOM 563 O O . MET A 1 75 ? -7.618 -11.398 -9.270 1.00 77.50 75 MET A O 1
ATOM 567 N N . VAL A 1 76 ? -7.527 -12.665 -7.439 1.00 80.50 76 VAL A N 1
ATOM 568 C CA . VAL A 1 76 ? -8.024 -13.887 -8.120 1.00 80.50 76 VAL A CA 1
ATOM 569 C C . VAL A 1 76 ? -9.532 -14.067 -7.980 1.00 80.50 76 VAL A C 1
ATOM 571 O O . VAL A 1 76 ? -10.233 -14.405 -8.927 1.00 80.50 76 VAL A O 1
ATOM 574 N N . LYS A 1 77 ? -10.046 -13.861 -6.770 1.00 90.88 77 LYS A N 1
ATOM 575 C CA . LYS A 1 77 ? -11.468 -13.971 -6.458 1.00 90.88 77 LYS A CA 1
ATOM 576 C C . LYS A 1 77 ? -11.809 -13.036 -5.321 1.00 90.88 77 LYS A C 1
ATOM 578 O O . LYS A 1 77 ? -10.957 -12.776 -4.464 1.00 90.88 77 LYS A O 1
ATOM 583 N N . SER A 1 78 ? -13.057 -12.586 -5.297 1.00 95.00 78 SER A N 1
ATOM 584 C CA . SER A 1 78 ? -13.571 -11.874 -4.139 1.00 95.00 78 SER A CA 1
ATOM 585 C C . SER A 1 78 ? -13.411 -12.738 -2.890 1.00 95.00 78 SER A C 1
ATOM 587 O O . SER A 1 78 ? -13.576 -13.963 -2.935 1.00 95.00 78 SER A O 1
ATOM 589 N N . LYS A 1 79 ? -13.028 -12.107 -1.784 1.00 95.25 79 LYS A N 1
ATOM 590 C CA . LYS A 1 79 ? -12.749 -12.803 -0.526 1.00 95.25 79 LYS A CA 1
ATOM 591 C C . LYS A 1 79 ? -13.105 -11.929 0.674 1.00 95.25 79 LYS A C 1
ATOM 593 O O . LYS A 1 79 ? -13.124 -10.703 0.542 1.00 95.25 79 LYS A O 1
ATOM 598 N N . PRO A 1 80 ? -13.330 -12.532 1.850 1.00 96.81 80 PRO A N 1
ATOM 599 C CA . PRO A 1 80 ? -13.394 -11.775 3.085 1.00 96.81 80 PRO A CA 1
ATOM 600 C C . PRO A 1 80 ? -12.077 -11.034 3.333 1.00 96.81 80 PRO A C 1
ATOM 602 O O . PRO A 1 80 ? -10.998 -11.618 3.198 1.00 96.81 80 PRO A O 1
ATOM 605 N N . VAL A 1 81 ? -12.167 -9.764 3.721 1.00 96.50 81 VAL A N 1
ATOM 606 C CA . VAL A 1 81 ? -11.031 -8.979 4.219 1.00 96.50 81 VAL A CA 1
ATOM 607 C C . VAL A 1 81 ? -11.310 -8.611 5.668 1.00 96.50 81 VAL A C 1
ATOM 609 O O . VAL A 1 81 ? -12.310 -7.961 5.978 1.00 96.50 81 VAL A O 1
ATOM 612 N N . ASN A 1 82 ? -10.433 -9.072 6.558 1.00 96.06 82 ASN A N 1
ATOM 613 C CA . ASN A 1 82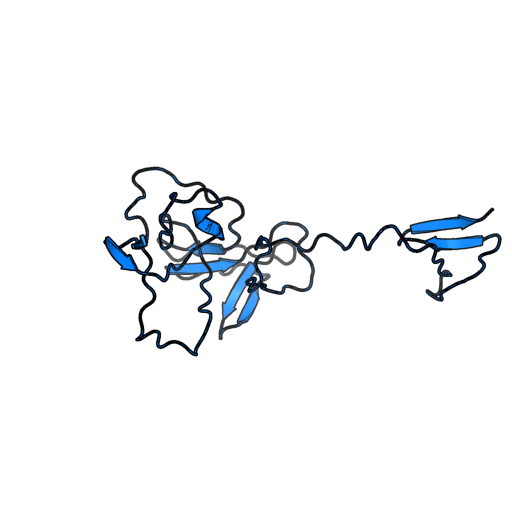 ? -10.569 -8.865 7.992 1.00 96.06 82 ASN A CA 1
ATOM 614 C C . ASN A 1 82 ? -10.280 -7.410 8.354 1.00 96.06 82 ASN A C 1
ATOM 616 O O . ASN A 1 82 ? -9.251 -6.865 7.975 1.00 96.06 82 ASN A O 1
ATOM 620 N N . ALA A 1 83 ? -11.166 -6.818 9.147 1.00 95.12 83 ALA A N 1
ATOM 621 C CA . ALA A 1 83 ? -10.954 -5.509 9.743 1.00 95.12 83 ALA A CA 1
ATOM 622 C C . ALA A 1 83 ? -11.578 -5.477 11.135 1.00 95.12 83 ALA A C 1
ATOM 624 O O . ALA A 1 83 ? -12.613 -6.105 11.376 1.00 95.12 83 ALA A O 1
ATOM 625 N N . ARG A 1 84 ? -10.925 -4.773 12.059 1.00 94.19 84 ARG A N 1
ATOM 626 C CA . ARG A 1 84 ? -11.350 -4.639 13.461 1.00 94.19 84 ARG A CA 1
ATOM 627 C C . ARG A 1 84 ? -11.071 -3.226 13.949 1.00 94.19 84 ARG A C 1
ATOM 629 O O . ARG A 1 84 ? -10.311 -2.494 13.329 1.00 94.19 84 ARG A O 1
ATOM 636 N N . VAL A 1 85 ? -11.633 -2.845 15.093 1.00 89.94 85 VAL A N 1
ATOM 637 C CA . VAL A 1 85 ? -11.338 -1.540 15.715 1.00 89.94 85 VAL A CA 1
ATOM 638 C C . VAL A 1 85 ? -9.836 -1.375 15.992 1.00 89.94 85 VAL A C 1
ATOM 640 O O . VAL A 1 85 ? -9.287 -0.310 15.730 1.00 89.94 85 VAL A O 1
ATOM 643 N N . SER A 1 86 ? -9.173 -2.438 16.460 1.00 89.62 86 SER A N 1
ATOM 644 C CA . SER A 1 86 ? -7.735 -2.470 16.771 1.00 89.62 86 SER A CA 1
ATOM 645 C C . SER A 1 86 ? -6.823 -2.558 15.544 1.00 89.62 86 SER A C 1
ATOM 647 O O . SER A 1 86 ? -5.643 -2.250 15.637 1.00 89.62 86 SER A O 1
ATOM 649 N N . SER A 1 87 ? -7.353 -3.019 14.413 1.00 90.44 87 SER A N 1
ATOM 650 C CA . SER A 1 87 ? -6.622 -3.209 13.158 1.00 90.44 87 SER A CA 1
ATOM 651 C C . SER A 1 87 ? -7.565 -2.869 11.998 1.00 90.44 87 SER A C 1
ATOM 653 O O . SER A 1 87 ? -8.124 -3.770 11.355 1.00 90.44 87 SER A O 1
ATOM 655 N N . PRO A 1 88 ? -7.869 -1.573 11.817 1.00 92.81 88 PRO A N 1
ATOM 656 C CA . PRO A 1 88 ? -8.757 -1.128 10.760 1.00 92.81 88 PRO A CA 1
ATOM 657 C C . PRO A 1 88 ? -8.073 -1.262 9.402 1.00 92.81 88 PRO A C 1
ATOM 659 O O . PRO A 1 88 ? -6.848 -1.211 9.300 1.00 92.81 88 PRO A O 1
ATOM 662 N N . ILE A 1 89 ? -8.886 -1.352 8.357 1.00 94.81 89 ILE A N 1
ATOM 663 C CA . ILE A 1 89 ? -8.433 -1.184 6.974 1.00 94.81 89 ILE A CA 1
ATOM 664 C C . ILE A 1 89 ? -9.048 0.085 6.395 1.00 94.81 89 ILE A C 1
ATOM 666 O O . ILE A 1 89 ? -10.054 0.586 6.905 1.00 94.81 89 ILE A O 1
ATOM 670 N N . TYR A 1 90 ? -8.486 0.579 5.301 1.00 93.44 90 TYR A N 1
ATOM 671 C CA . TYR A 1 90 ? -8.981 1.768 4.620 1.00 93.44 90 TYR A CA 1
ATOM 672 C C . TYR A 1 90 ? -9.294 1.444 3.162 1.00 93.44 90 TYR A C 1
ATOM 674 O O . TYR A 1 90 ? -8.471 0.876 2.445 1.00 93.44 90 TYR A O 1
ATOM 682 N N . VAL A 1 91 ? -10.495 1.801 2.712 1.00 93.81 91 VAL A N 1
ATOM 683 C CA . VAL A 1 91 ? -10.994 1.482 1.369 1.00 93.81 91 VAL A CA 1
ATOM 684 C C . VAL A 1 91 ? -11.325 2.772 0.637 1.00 93.81 91 VAL A C 1
ATOM 686 O O . VAL A 1 91 ? -12.034 3.620 1.172 1.00 93.81 91 VAL A O 1
ATOM 689 N N . LEU A 1 92 ? -10.840 2.917 -0.594 1.00 89.56 92 LEU A N 1
ATOM 690 C CA . LEU A 1 92 ? -11.141 4.081 -1.421 1.00 89.56 92 LEU A CA 1
ATOM 691 C C . LEU A 1 92 ? -12.594 4.015 -1.919 1.00 89.56 92 LEU A C 1
ATOM 693 O O . LEU A 1 92 ? -12.948 3.142 -2.712 1.00 89.56 92 LEU A O 1
ATOM 697 N N . GLN A 1 93 ? -13.433 4.941 -1.460 1.00 87.75 93 GLN A N 1
ATOM 698 C CA . GLN A 1 93 ? -14.840 5.063 -1.838 1.00 87.75 93 GLN A CA 1
ATOM 699 C C . GLN A 1 93 ? -15.156 6.528 -2.133 1.00 87.75 93 GLN A C 1
ATOM 701 O O . GLN A 1 93 ? -14.867 7.406 -1.325 1.00 87.75 93 GLN A O 1
ATOM 706 N N . GLY A 1 94 ? -15.714 6.809 -3.314 1.00 84.25 94 GLY A N 1
ATOM 707 C CA . GLY A 1 94 ? -16.025 8.187 -3.717 1.00 84.25 94 GLY A CA 1
ATOM 708 C C . GLY A 1 94 ? -14.805 9.121 -3.730 1.00 84.25 94 GLY A C 1
ATOM 709 O O . GLY A 1 94 ? -14.951 10.308 -3.476 1.00 84.25 94 GLY A O 1
ATOM 710 N N . GLY A 1 95 ? -13.601 8.585 -3.970 1.00 80.75 95 GLY A N 1
ATOM 711 C CA . GLY A 1 95 ? -12.349 9.352 -3.970 1.00 80.75 95 GLY A CA 1
ATOM 712 C C . GLY A 1 95 ? -11.720 9.584 -2.592 1.00 80.75 95 GLY A C 1
ATOM 713 O O . GLY A 1 95 ? -10.672 10.216 -2.516 1.00 80.75 95 GLY A O 1
ATOM 714 N N . ILE A 1 96 ? -12.309 9.056 -1.514 1.00 82.81 96 ILE A N 1
ATOM 715 C CA . ILE A 1 96 ? -11.808 9.214 -0.141 1.00 82.81 96 ILE A CA 1
ATOM 716 C C . ILE A 1 96 ? -11.561 7.837 0.476 1.00 82.81 96 ILE A C 1
ATOM 718 O O . ILE A 1 96 ? -12.338 6.903 0.277 1.00 82.81 96 ILE A O 1
ATOM 722 N N . PHE A 1 97 ? -10.479 7.692 1.238 1.00 88.44 97 PHE A N 1
ATOM 723 C CA . PHE A 1 97 ? -10.249 6.489 2.030 1.00 88.44 97 PHE A CA 1
ATOM 724 C C . PHE A 1 97 ? -11.170 6.465 3.250 1.00 88.44 97 PHE A C 1
ATOM 726 O O . PHE A 1 97 ? -11.002 7.235 4.193 1.00 88.44 97 PHE A O 1
ATOM 733 N N . GLN A 1 98 ? -12.132 5.549 3.231 1.00 90.75 98 GLN A N 1
ATOM 734 C CA . GLN A 1 98 ? -13.044 5.294 4.336 1.00 90.75 98 GLN A CA 1
ATOM 735 C C . GLN A 1 98 ? -12.470 4.216 5.253 1.00 90.75 98 GLN A C 1
ATOM 737 O O . GLN A 1 98 ? -12.009 3.170 4.787 1.00 90.75 98 GLN A O 1
ATOM 742 N N . LYS A 1 99 ? -12.518 4.463 6.563 1.00 92.25 99 LYS A N 1
ATOM 743 C CA . LYS A 1 99 ? -12.065 3.517 7.587 1.00 92.25 99 LYS A CA 1
ATOM 744 C C . LYS A 1 99 ? -13.105 2.412 7.777 1.00 92.25 99 LYS A C 1
ATOM 746 O O . LYS A 1 99 ? -14.244 2.691 8.141 1.00 92.25 99 LYS A O 1
ATOM 751 N N . ALA A 1 100 ? -12.697 1.160 7.609 1.00 94.44 100 ALA A N 1
ATOM 752 C CA . ALA A 1 100 ? -13.492 -0.014 7.936 1.00 94.44 100 ALA A CA 1
ATOM 753 C C . ALA A 1 100 ? -12.934 -0.695 9.193 1.00 94.44 100 ALA A C 1
ATOM 755 O O . ALA A 1 100 ? -11.745 -0.995 9.296 1.00 94.44 100 ALA A O 1
ATOM 756 N N . THR A 1 101 ? -13.812 -0.940 10.162 1.00 95.56 101 THR A N 1
ATOM 757 C CA . THR A 1 101 ? -13.499 -1.582 11.454 1.00 95.56 101 THR A CA 1
ATOM 758 C C . THR A 1 101 ? -14.214 -2.920 11.625 1.00 95.56 101 THR A C 1
ATOM 760 O O . THR A 1 101 ? -14.200 -3.499 12.708 1.00 95.56 101 THR A O 1
ATOM 763 N N . THR A 1 102 ? -14.873 -3.407 10.577 1.00 97.06 102 THR A N 1
ATOM 764 C CA . THR A 1 102 ? -15.589 -4.684 10.548 1.00 97.06 102 THR A CA 1
ATOM 765 C C . THR A 1 102 ? -15.246 -5.401 9.254 1.00 97.06 102 THR A C 1
ATOM 767 O O . THR A 1 102 ? -15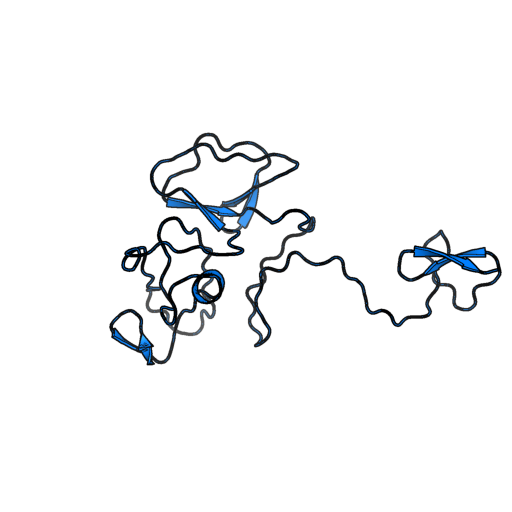.081 -4.755 8.218 1.00 97.06 102 THR A O 1
ATOM 770 N N . THR A 1 103 ? -15.124 -6.727 9.318 1.00 97.81 103 THR A N 1
ATOM 771 C CA . THR A 1 103 ? -14.815 -7.572 8.163 1.00 97.81 103 THR A CA 1
ATOM 772 C C . THR A 1 103 ? -15.739 -7.269 6.988 1.00 97.81 103 THR A C 1
ATOM 774 O O . THR A 1 103 ? -16.963 -7.331 7.106 1.00 97.81 103 THR A O 1
ATOM 777 N N . ILE A 1 104 ? -15.137 -7.005 5.831 1.00 97.44 104 ILE A N 1
ATOM 778 C CA . ILE A 1 104 ? -15.852 -6.908 4.562 1.00 97.44 104 ILE A CA 1
ATOM 779 C C . ILE A 1 104 ? -15.944 -8.331 4.018 1.00 97.44 104 ILE A C 1
ATOM 781 O O . ILE A 1 104 ? -14.943 -8.893 3.581 1.00 97.44 104 ILE A O 1
ATOM 785 N N . SER A 1 105 ? -17.130 -8.936 4.091 1.00 97.00 105 SER A N 1
ATOM 786 C CA . SER A 1 105 ? -17.341 -10.362 3.792 1.00 97.00 105 SER A CA 1
ATOM 787 C C . SER A 1 105 ? -17.045 -10.742 2.339 1.00 97.00 105 SER A C 1
ATOM 789 O O . SER A 1 105 ? -16.613 -11.862 2.077 1.00 97.00 105 SER A O 1
ATOM 791 N N . ASN A 1 106 ? -17.245 -9.815 1.403 1.00 96.38 106 ASN A N 1
ATOM 792 C CA . ASN A 1 106 ? -17.055 -10.043 -0.025 1.00 96.38 106 ASN A CA 1
ATOM 793 C C . ASN A 1 106 ? -16.324 -8.861 -0.674 1.00 96.38 106 ASN A C 1
ATOM 795 O O . ASN A 1 106 ? -16.911 -8.092 -1.437 1.00 96.38 106 ASN A O 1
ATOM 799 N N . PHE A 1 107 ? -15.046 -8.677 -0.333 1.00 95.94 107 PHE A N 1
ATOM 800 C CA . PHE A 1 107 ? -14.235 -7.632 -0.949 1.00 95.94 107 PHE A CA 1
ATOM 801 C C . PHE A 1 107 ? -13.981 -7.983 -2.425 1.00 95.94 107 PHE A C 1
ATOM 803 O O . PHE A 1 107 ? -13.508 -9.094 -2.685 1.00 95.94 107 PHE A O 1
ATOM 810 N N . PRO A 1 108 ? -14.293 -7.096 -3.391 1.00 93.75 108 PRO A N 1
ATOM 811 C CA . PRO A 1 108 ? -14.276 -7.462 -4.803 1.00 93.75 108 PRO A CA 1
ATOM 812 C C . PRO A 1 108 ? -12.883 -7.794 -5.342 1.00 93.75 108 PRO A C 1
ATOM 814 O O . PRO A 1 108 ? -11.874 -7.244 -4.899 1.00 93.75 108 PRO A O 1
ATOM 817 N N . VAL A 1 109 ? -12.851 -8.655 -6.358 1.00 91.94 109 VAL A N 1
ATOM 818 C CA . VAL A 1 109 ? -11.657 -8.907 -7.172 1.00 91.94 109 VAL A CA 1
ATOM 819 C C . VAL A 1 109 ? -11.206 -7.644 -7.923 1.00 91.94 109 VAL A C 1
ATOM 821 O O . VAL A 1 109 ? -12.017 -6.778 -8.255 1.00 91.94 109 VAL A O 1
ATOM 824 N N . HIS A 1 110 ? -9.901 -7.535 -8.166 1.00 87.44 110 HIS A N 1
ATOM 825 C CA . HIS A 1 110 ? -9.209 -6.397 -8.781 1.00 87.44 110 HIS A CA 1
ATOM 826 C C . HIS A 1 110 ? -9.423 -5.065 -8.045 1.00 87.44 110 HIS A C 1
ATOM 828 O O . HIS A 1 110 ? -9.435 -3.986 -8.640 1.00 87.44 110 HIS A O 1
ATOM 834 N N . LYS A 1 111 ? -9.604 -5.135 -6.723 1.00 89.88 111 LYS A N 1
ATOM 835 C CA . LYS A 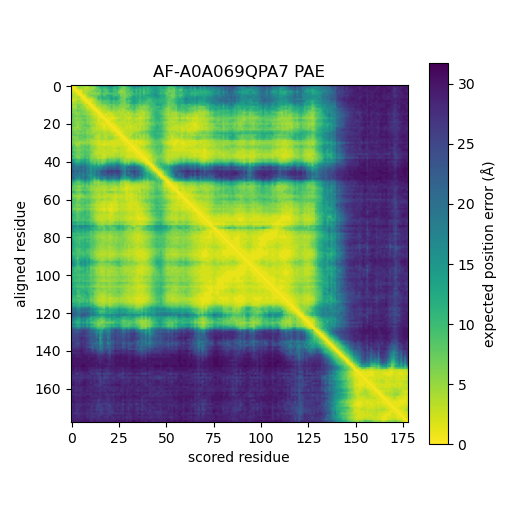1 111 ? -9.617 -3.978 -5.825 1.00 89.88 111 LYS A CA 1
ATOM 836 C C . LYS A 1 111 ? -8.467 -4.094 -4.832 1.00 89.88 111 LYS A C 1
ATOM 838 O O . LYS A 1 111 ? -7.992 -5.191 -4.538 1.00 89.88 111 LYS A O 1
ATOM 843 N N . ALA A 1 112 ? -8.062 -2.959 -4.279 1.00 92.25 112 ALA A N 1
ATOM 844 C CA . ALA A 1 112 ? -7.086 -2.891 -3.205 1.00 92.25 112 ALA A CA 1
ATOM 845 C C . ALA A 1 112 ? -7.646 -2.117 -2.011 1.00 92.25 112 ALA A C 1
ATOM 847 O O . ALA A 1 112 ? -8.557 -1.295 -2.146 1.00 92.25 112 ALA A O 1
ATOM 848 N N . TYR A 1 113 ? -7.083 -2.395 -0.848 1.00 94.25 113 TYR A N 1
ATOM 849 C CA . TYR A 1 113 ? -7.339 -1.695 0.399 1.00 94.25 113 TYR A CA 1
ATOM 850 C C . TYR A 1 113 ? -6.003 -1.383 1.071 1.00 94.25 113 TYR A C 1
ATOM 852 O O . TYR A 1 113 ? -4.975 -1.960 0.724 1.00 94.25 113 TYR A O 1
ATOM 860 N N . MET A 1 114 ? -6.008 -0.448 2.008 1.00 92.94 114 MET A N 1
ATOM 861 C CA . MET A 1 114 ? -4.811 -0.014 2.712 1.00 92.94 114 MET A CA 1
ATOM 862 C C . MET A 1 114 ? -4.814 -0.542 4.146 1.00 92.94 114 MET A C 1
ATOM 864 O O . MET A 1 114 ? -5.810 -0.410 4.863 1.00 92.94 114 MET A O 1
ATOM 868 N N . GLU A 1 115 ? -3.690 -1.122 4.550 1.00 91.62 115 GLU A N 1
ATOM 869 C CA . GLU A 1 115 ? -3.377 -1.548 5.913 1.00 91.62 115 GLU A CA 1
ATOM 870 C C . GLU A 1 115 ? -2.230 -0.683 6.432 1.00 91.62 115 GLU A C 1
ATOM 872 O O . GLU A 1 115 ? -1.134 -0.701 5.876 1.00 91.62 115 GLU A O 1
ATOM 877 N N . LEU A 1 116 ? -2.476 0.083 7.493 1.00 86.81 116 LEU A N 1
ATOM 878 C CA . LEU A 1 116 ? -1.424 0.882 8.117 1.00 86.81 116 LEU A CA 1
ATOM 879 C C . LEU A 1 116 ? -0.541 0.002 9.017 1.00 86.81 116 LEU A C 1
ATOM 881 O O . LEU A 1 116 ? -1.053 -0.944 9.628 1.00 86.81 116 LEU A O 1
ATOM 885 N N . PRO A 1 117 ? 0.760 0.316 9.148 1.00 81.44 117 PRO A N 1
ATOM 886 C CA . PRO A 1 117 ? 1.622 -0.348 10.117 1.00 81.44 117 PRO A CA 1
ATOM 887 C C . PRO A 1 117 ? 1.119 -0.121 11.551 1.00 81.44 117 PRO A C 1
ATOM 889 O O . PRO A 1 117 ? 0.404 0.841 11.852 1.00 81.44 117 PRO A O 1
ATOM 892 N N . SER A 1 118 ? 1.498 -1.016 12.464 1.00 75.38 118 SER A N 1
ATOM 893 C CA . SER A 1 118 ? 1.172 -0.867 13.884 1.00 75.38 118 SER A CA 1
ATOM 894 C C . SER A 1 118 ? 1.737 0.442 14.438 1.00 75.38 118 SER A C 1
ATOM 896 O O . SER A 1 118 ? 2.904 0.744 14.203 1.00 75.38 118 SER A O 1
ATOM 898 N N . GLY A 1 119 ? 0.939 1.178 15.216 1.00 69.25 119 GLY A N 1
ATOM 899 C CA . GLY A 1 119 ? 1.362 2.451 15.813 1.00 69.25 119 GLY A CA 1
ATOM 900 C C . GLY A 1 119 ? 1.095 3.687 14.952 1.00 69.25 119 GLY A C 1
ATOM 901 O O . GLY A 1 119 ? 1.423 4.786 15.385 1.00 69.25 119 GLY A O 1
ATOM 902 N N . ALA A 1 120 ? 0.459 3.534 13.786 1.00 68.88 120 ALA A N 1
ATOM 903 C CA . ALA A 1 120 ? 0.090 4.669 12.949 1.00 68.88 120 ALA A CA 1
ATOM 904 C C . ALA A 1 120 ? -0.813 5.685 13.695 1.00 68.88 120 ALA A C 1
ATOM 906 O O . ALA A 1 120 ? -1.716 5.287 14.445 1.00 68.88 120 ALA A O 1
ATOM 907 N N . PRO A 1 121 ? -0.604 6.998 13.478 1.00 64.50 121 PRO A N 1
ATOM 908 C CA . PRO A 1 121 ? -1.328 8.063 14.168 1.00 64.50 121 PRO A CA 1
ATOM 909 C C . PRO A 1 121 ? -2.831 8.071 13.844 1.00 64.50 121 PRO A C 1
ATOM 911 O O . PRO A 1 121 ? -3.284 7.616 12.795 1.00 64.50 121 PRO A O 1
ATOM 914 N N . ALA A 1 122 ? -3.631 8.663 14.738 1.00 61.69 122 ALA A N 1
ATOM 915 C CA . ALA A 1 122 ? -5.088 8.752 14.582 1.00 61.69 122 ALA A CA 1
ATOM 916 C C . ALA A 1 122 ? -5.537 9.609 13.380 1.00 61.69 122 ALA A C 1
ATOM 918 O O . ALA A 1 122 ? -6.654 9.436 12.885 1.00 61.69 122 ALA A O 1
ATOM 919 N N . LYS A 1 123 ? -4.682 10.531 12.918 1.00 64.38 123 LYS A N 1
ATOM 920 C CA . LYS A 1 123 ? -4.894 11.347 11.719 1.00 64.38 123 LYS A CA 1
ATOM 921 C C . LYS A 1 123 ? -4.008 10.817 10.597 1.00 64.38 123 LYS A C 1
ATOM 923 O O . LYS A 1 123 ? -2.794 10.779 10.743 1.00 64.38 123 LYS A O 1
ATOM 928 N N . LEU A 1 124 ? -4.634 10.440 9.488 1.00 67.81 124 LEU A N 1
ATOM 929 C CA . LEU A 1 124 ? -3.961 9.969 8.285 1.00 67.81 124 LEU A CA 1
ATOM 930 C C . LEU A 1 124 ? -3.966 11.088 7.241 1.00 67.81 124 LEU A C 1
ATOM 932 O O . LEU A 1 124 ? -5.037 11.521 6.814 1.00 67.81 124 LEU A O 1
ATOM 936 N N . SER A 1 125 ? -2.786 11.519 6.805 1.00 67.75 125 SER A N 1
ATOM 937 C CA . SER A 1 125 ? -2.610 12.255 5.554 1.00 67.75 125 SER A CA 1
ATOM 938 C C . SER A 1 125 ? -1.800 11.391 4.593 1.00 67.75 125 SER A C 1
ATOM 940 O O . SER A 1 125 ? -0.878 10.685 4.994 1.00 67.75 125 SER A O 1
ATOM 942 N N . LEU A 1 126 ? -2.177 11.407 3.316 1.00 70.94 126 LEU A N 1
ATOM 943 C CA . LEU A 1 126 ? -1.376 10.799 2.261 1.00 70.94 126 LEU A CA 1
ATOM 944 C C . LEU A 1 126 ? -0.553 11.913 1.628 1.00 70.94 126 LEU A C 1
ATOM 946 O O . LEU A 1 126 ? -1.078 12.704 0.842 1.00 70.94 126 LEU A O 1
ATOM 950 N N . SER A 1 127 ? 0.716 11.996 2.020 1.00 64.56 127 SER A N 1
ATOM 951 C CA . SER A 1 127 ? 1.678 12.867 1.359 1.00 64.56 127 SER A CA 1
ATOM 952 C C . SER A 1 127 ? 2.275 12.119 0.177 1.00 64.56 127 SER A C 1
ATOM 954 O O . SER A 1 127 ? 2.807 11.021 0.320 1.00 64.56 127 SER A O 1
ATOM 956 N N . PHE A 1 128 ? 2.159 12.709 -1.004 1.00 65.56 128 PHE A N 1
ATOM 957 C CA . PHE A 1 128 ? 2.866 12.250 -2.186 1.00 65.56 128 PHE A CA 1
ATOM 958 C C . PHE A 1 128 ? 3.857 13.372 -2.475 1.00 65.56 128 PHE A C 1
ATOM 960 O O . PHE A 1 128 ? 3.443 14.398 -3.005 1.00 65.56 128 PHE A O 1
ATOM 967 N N . GLY A 1 129 ? 5.086 13.235 -1.972 1.00 55.62 129 GLY A N 1
ATOM 968 C CA . GLY A 1 129 ? 6.049 14.336 -1.913 1.00 55.62 129 GLY A CA 1
ATOM 969 C C . GLY A 1 129 ? 6.321 14.945 -3.282 1.00 55.62 129 GLY A C 1
ATOM 970 O O . GLY A 1 129 ? 6.622 14.228 -4.236 1.00 55.62 129 GLY A O 1
ATOM 971 N N . ASP A 1 130 ? 6.167 16.264 -3.342 1.00 49.69 130 ASP A N 1
ATOM 972 C CA . ASP A 1 130 ? 6.477 17.106 -4.499 1.00 49.69 130 ASP A CA 1
ATOM 973 C C . ASP A 1 130 ? 7.862 17.774 -4.373 1.00 49.69 130 ASP A C 1
ATOM 975 O O . ASP A 1 130 ? 8.324 18.394 -5.324 1.00 49.69 130 ASP A O 1
ATOM 979 N N . ASP A 1 131 ? 8.556 17.595 -3.248 1.00 47.62 131 ASP A N 1
ATOM 980 C CA . ASP A 1 131 ? 9.873 18.178 -2.997 1.00 47.62 131 ASP A CA 1
ATOM 981 C C . ASP A 1 131 ? 10.925 17.063 -2.973 1.00 47.62 131 ASP A C 1
ATOM 983 O O . ASP A 1 131 ? 10.631 15.948 -2.546 1.00 47.62 131 ASP A O 1
ATOM 987 N N . ASP A 1 132 ? 12.139 17.344 -3.450 1.00 44.66 132 ASP A N 1
ATOM 988 C CA . ASP A 1 132 ? 13.284 16.424 -3.617 1.00 44.66 132 ASP A CA 1
ATOM 989 C C . ASP A 1 132 ? 13.799 15.750 -2.315 1.00 44.66 132 ASP A C 1
ATOM 991 O O . ASP A 1 132 ? 14.914 15.230 -2.266 1.00 44.66 132 ASP A O 1
ATOM 995 N N . GLU A 1 133 ? 12.988 15.700 -1.260 1.00 42.09 133 GLU A N 1
ATOM 996 C CA . GLU A 1 133 ? 13.212 14.896 -0.067 1.00 42.09 133 GLU A CA 1
ATOM 997 C C . GLU A 1 133 ? 12.480 13.544 -0.137 1.00 42.09 133 GLU A C 1
ATOM 999 O O . GLU A 1 133 ? 11.439 13.350 -0.773 1.00 42.09 133 GLU A O 1
ATOM 1004 N N . THR A 1 134 ? 13.100 12.554 0.498 1.00 40.34 134 THR A N 1
ATOM 1005 C CA . THR A 1 134 ? 12.684 11.153 0.561 1.00 40.34 134 THR A CA 1
ATOM 1006 C C . THR A 1 134 ? 11.187 10.998 0.839 1.00 40.34 134 THR A C 1
ATOM 1008 O O . THR A 1 134 ? 10.661 11.458 1.844 1.00 40.34 134 THR A O 1
ATOM 1011 N N . THR A 1 135 ? 10.494 10.300 -0.061 1.00 44.62 135 THR A N 1
ATOM 1012 C CA . THR A 1 135 ? 9.071 9.954 0.071 1.00 44.62 135 THR A CA 1
ATOM 1013 C C . THR A 1 135 ? 8.944 8.524 0.564 1.00 44.62 135 THR A C 1
ATOM 1015 O O . THR A 1 135 ? 8.639 7.618 -0.211 1.00 44.62 135 THR A O 1
ATOM 1018 N N . ASP A 1 136 ? 9.191 8.333 1.855 1.00 42.00 136 ASP A N 1
ATOM 1019 C CA . ASP A 1 136 ? 8.690 7.163 2.567 1.00 42.00 136 ASP A CA 1
ATOM 1020 C C . ASP A 1 136 ? 7.253 7.418 3.034 1.00 42.00 136 ASP A C 1
ATOM 1022 O O . ASP A 1 136 ? 6.843 8.552 3.296 1.00 42.00 136 ASP A O 1
ATOM 1026 N N . ILE A 1 137 ? 6.461 6.347 3.141 1.00 45.72 137 ILE A N 1
ATOM 1027 C CA . ILE A 1 137 ? 5.229 6.391 3.931 1.00 45.72 137 ILE A CA 1
ATOM 1028 C C . ILE A 1 137 ? 5.648 6.200 5.382 1.00 45.72 137 ILE A C 1
ATOM 1030 O O . ILE A 1 137 ? 5.562 5.110 5.947 1.00 45.72 137 ILE A O 1
ATOM 1034 N N . GLU A 1 138 ? 6.158 7.273 5.965 1.00 37.69 138 GLU A N 1
ATOM 1035 C CA . GLU A 1 138 ? 6.450 7.319 7.384 1.00 37.69 138 GLU A CA 1
ATOM 1036 C C . GLU A 1 138 ? 5.107 7.289 8.127 1.00 37.69 138 GLU A C 1
ATOM 1038 O O . GLU A 1 138 ? 4.249 8.166 7.984 1.00 37.69 138 GLU A O 1
ATOM 1043 N N . SER A 1 139 ? 4.897 6.254 8.942 1.00 39.09 139 SER A N 1
ATOM 1044 C CA . SER A 1 139 ? 4.099 6.453 10.149 1.00 39.09 139 SER A CA 1
ATOM 1045 C C . SER A 1 139 ? 4.719 7.656 10.835 1.00 39.09 139 SER A C 1
ATOM 1047 O O . SER A 1 139 ? 5.891 7.559 11.172 1.00 39.09 139 SER A O 1
ATOM 1049 N N . VAL A 1 140 ? 3.970 8.746 11.035 1.00 33.25 140 VAL A N 1
ATOM 1050 C CA . VAL A 1 140 ? 4.452 9.884 11.828 1.00 33.25 140 VAL A CA 1
ATOM 1051 C C . VAL A 1 140 ? 5.029 9.312 13.117 1.00 33.25 140 VAL A C 1
ATOM 1053 O O . VAL A 1 140 ? 4.289 8.809 13.969 1.00 33.25 140 VAL A O 1
ATOM 1056 N N . THR A 1 141 ? 6.356 9.305 13.223 1.00 34.50 141 THR A N 1
ATOM 1057 C CA . THR A 1 141 ? 7.034 9.170 14.500 1.00 34.50 141 THR A CA 1
ATOM 1058 C C . THR A 1 141 ? 6.435 10.253 15.367 1.00 34.50 141 THR A C 1
ATOM 1060 O O . THR A 1 141 ? 6.339 11.395 14.926 1.00 34.50 141 THR A O 1
ATOM 1063 N N . THR A 1 142 ? 5.973 9.895 16.565 1.00 37.16 142 THR A N 1
ATOM 1064 C CA . THR A 1 142 ? 5.663 10.891 17.592 1.00 37.16 142 THR A CA 1
ATOM 1065 C C . THR A 1 142 ? 6.773 11.919 17.568 1.00 37.16 142 THR A C 1
ATOM 1067 O O . THR A 1 142 ? 7.923 11.520 17.755 1.00 37.16 142 THR A O 1
ATOM 1070 N N . ASP A 1 143 ? 6.426 13.170 17.271 1.00 35.66 143 ASP A N 1
ATOM 1071 C CA . ASP A 1 143 ? 7.360 14.280 17.271 1.00 35.66 143 ASP A CA 1
ATOM 1072 C C . ASP A 1 143 ? 8.129 14.230 18.600 1.00 35.66 143 ASP A C 1
ATOM 1074 O O . ASP A 1 143 ? 7.626 14.632 19.651 1.00 35.66 143 ASP A O 1
ATOM 1078 N N . GLU A 1 144 ? 9.355 13.701 18.586 1.00 42.81 144 GLU A N 1
ATOM 1079 C CA . GLU A 1 144 ? 10.367 14.199 19.501 1.00 42.81 144 GLU A CA 1
ATOM 1080 C C . GLU A 1 144 ? 10.716 15.571 18.935 1.00 42.81 144 GLU A C 1
ATOM 1082 O O . GLU A 1 144 ? 11.680 15.728 18.185 1.00 42.81 144 GLU A O 1
ATOM 1087 N N . GLU A 1 145 ? 9.853 16.551 19.234 1.00 42.03 145 GLU A N 1
ATOM 1088 C CA . GLU A 1 145 ? 10.161 17.956 19.026 1.00 42.03 145 GLU A CA 1
ATOM 1089 C C . GLU A 1 145 ? 11.569 18.207 19.566 1.00 42.03 145 GLU A C 1
ATOM 1091 O O . GLU A 1 145 ? 11.945 17.731 20.644 1.00 42.03 145 GLU A O 1
ATOM 1096 N N . ALA A 1 146 ? 12.338 18.918 18.745 1.00 42.44 146 ALA A N 1
ATOM 1097 C CA . ALA A 1 146 ? 13.700 19.353 18.972 1.00 42.44 146 ALA A CA 1
ATOM 1098 C C . ALA A 1 146 ? 14.049 19.482 20.464 1.00 42.44 146 ALA A C 1
ATOM 1100 O O . ALA A 1 146 ? 13.456 20.271 21.202 1.00 42.44 146 ALA A O 1
ATOM 1101 N N . LYS A 1 147 ? 15.061 18.718 20.893 1.00 46.62 147 LYS A N 1
ATOM 1102 C CA . LYS A 1 147 ? 15.698 18.811 22.214 1.00 46.62 147 LYS A CA 1
ATOM 1103 C C . LYS A 1 147 ? 16.514 20.094 22.343 1.00 46.62 147 LYS A C 1
ATOM 1105 O O . LYS A 1 147 ? 17.715 20.035 22.584 1.00 46.62 147 LYS A O 1
ATOM 1110 N N . ASP A 1 148 ? 15.864 21.235 22.186 1.00 52.22 148 ASP A N 1
ATOM 1111 C CA . ASP A 1 148 ? 16.419 22.503 22.621 1.00 52.22 148 ASP A CA 1
ATOM 1112 C C . ASP A 1 148 ? 15.298 23.505 22.873 1.00 52.22 148 ASP A C 1
ATOM 1114 O O . ASP A 1 148 ? 14.907 24.262 21.993 1.00 52.22 148 ASP A O 1
ATOM 1118 N N . ASN A 1 149 ? 14.717 23.445 24.069 1.00 54.22 149 ASN A N 1
ATOM 1119 C CA . ASN A 1 149 ? 13.947 24.540 24.642 1.00 54.22 149 ASN A CA 1
ATOM 1120 C C . ASN A 1 149 ? 13.876 24.330 26.157 1.00 54.22 149 ASN A C 1
ATOM 1122 O O . ASN A 1 149 ? 13.129 23.487 26.651 1.00 54.22 149 ASN A O 1
ATOM 1126 N N . ASP A 1 150 ? 14.663 25.111 26.897 1.00 69.69 150 ASP A N 1
ATOM 1127 C CA . ASP A 1 150 ? 14.699 25.216 28.365 1.00 69.69 150 ASP A CA 1
ATOM 1128 C C . ASP A 1 150 ? 13.396 25.841 28.917 1.00 69.69 150 ASP A C 1
ATOM 1130 O O . ASP A 1 150 ? 13.369 26.885 29.569 1.00 69.69 150 ASP A O 1
ATOM 1134 N N . VAL A 1 151 ? 12.256 25.260 28.542 1.00 84.12 151 VAL A N 1
ATOM 1135 C CA . VAL A 1 151 ? 10.917 25.765 28.828 1.00 84.12 151 VAL A CA 1
ATOM 1136 C C . VAL A 1 151 ? 10.232 24.817 29.801 1.00 84.12 151 VAL A C 1
ATOM 1138 O O . VAL A 1 151 ? 10.162 23.605 29.584 1.00 84.12 151 VAL A O 1
ATOM 1141 N N . TYR A 1 152 ? 9.704 25.384 30.880 1.00 88.00 152 TYR A N 1
ATOM 1142 C CA . TYR A 1 152 ? 8.966 24.660 31.907 1.00 88.00 152 TYR A CA 1
ATOM 1143 C C . TYR A 1 152 ? 7.490 25.034 31.854 1.00 88.00 152 TYR A C 1
ATOM 1145 O O . TYR A 1 152 ? 7.141 26.188 31.603 1.00 88.00 152 TYR A O 1
ATOM 1153 N N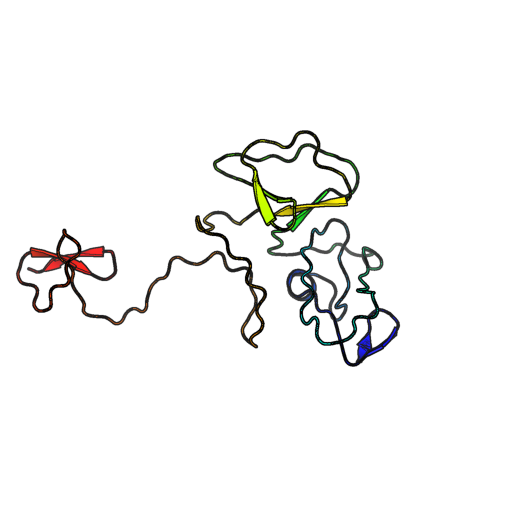 . TYR A 1 153 ? 6.623 24.069 32.145 1.00 91.00 153 TYR A N 1
ATOM 1154 C CA . TYR A 1 153 ? 5.190 24.283 32.317 1.00 91.00 153 TYR A CA 1
ATOM 1155 C C . TYR A 1 153 ? 4.747 23.825 33.704 1.00 91.00 153 TYR A C 1
ATOM 1157 O O . TYR A 1 153 ? 5.232 22.816 34.221 1.00 91.00 153 TYR A O 1
ATOM 1165 N N . ASN A 1 154 ? 3.810 24.546 34.319 1.00 90.00 154 ASN A N 1
ATOM 1166 C CA . ASN A 1 154 ? 3.138 24.059 35.523 1.00 90.00 154 ASN A CA 1
ATOM 1167 C C . ASN A 1 154 ? 2.145 22.928 35.176 1.00 90.00 154 ASN A C 1
ATOM 1169 O O . ASN A 1 154 ? 1.872 22.649 34.008 1.00 90.00 154 ASN A O 1
ATOM 1173 N N . LEU A 1 155 ? 1.569 22.276 36.191 1.00 88.94 155 LEU A N 1
ATOM 1174 C CA . LEU A 1 155 ? 0.615 21.171 35.992 1.00 88.94 155 LEU A CA 1
ATOM 1175 C C . LEU A 1 155 ? -0.692 21.586 35.288 1.00 88.94 155 LEU A C 1
ATOM 1177 O O . LEU A 1 155 ? -1.418 20.719 34.813 1.00 88.94 155 LEU A O 1
ATOM 1181 N N . ASN A 1 156 ? -0.962 22.890 35.183 1.00 84.69 156 ASN A N 1
ATOM 1182 C CA . ASN A 1 156 ? -2.091 23.444 34.434 1.00 84.69 156 ASN A CA 1
ATOM 1183 C C . ASN A 1 156 ? -1.723 23.785 32.977 1.00 84.69 156 ASN A C 1
ATOM 1185 O O . ASN A 1 156 ? -2.530 24.384 32.271 1.00 84.69 156 ASN A O 1
ATOM 1189 N N . GLY A 1 157 ? -0.510 23.450 32.525 1.00 81.56 157 GLY A N 1
ATOM 1190 C CA . GLY A 1 157 ? -0.051 23.701 31.157 1.00 81.56 157 GLY A CA 1
ATOM 1191 C C . GLY A 1 157 ? 0.359 25.149 30.874 1.00 81.56 157 GLY A C 1
ATOM 1192 O O . GLY A 1 157 ? 0.508 25.522 29.713 1.00 81.56 157 GLY A O 1
ATOM 1193 N N . GLN A 1 158 ? 0.558 25.985 31.897 1.00 82.25 158 GLN A N 1
ATOM 1194 C CA . GLN A 1 158 ? 1.035 27.361 31.719 1.00 82.25 158 GLN A CA 1
ATOM 1195 C C . GLN A 1 158 ? 2.563 27.402 31.732 1.00 82.25 158 GLN A C 1
ATOM 1197 O O . GLN A 1 158 ? 3.187 26.791 32.601 1.00 82.25 158 GLN A O 1
ATOM 1202 N N . ARG A 1 159 ? 3.163 28.150 30.799 1.00 86.50 159 ARG A N 1
ATOM 1203 C CA . ARG A 1 159 ? 4.619 28.350 30.718 1.00 86.50 159 ARG A CA 1
ATOM 1204 C C . ARG A 1 159 ? 5.143 29.104 31.948 1.00 86.50 159 ARG A C 1
ATOM 1206 O O . ARG A 1 159 ? 4.549 30.094 32.369 1.00 86.50 159 ARG A O 1
ATOM 1213 N N . VAL A 1 160 ? 6.277 28.660 32.485 1.00 85.88 160 VAL A N 1
ATOM 1214 C CA . VAL A 1 160 ? 6.964 29.219 33.655 1.00 85.88 160 VAL A CA 1
ATOM 1215 C C . VAL A 1 160 ? 8.402 29.558 33.270 1.00 85.88 160 VAL A C 1
ATOM 1217 O O . VAL A 1 160 ? 9.182 28.673 32.936 1.00 85.88 160 VAL A O 1
ATOM 1220 N N . SER A 1 161 ? 8.755 30.843 33.319 1.00 85.50 161 SER A N 1
ATOM 1221 C CA . SER A 1 161 ? 10.080 31.325 32.897 1.00 85.50 161 SER A CA 1
ATOM 1222 C C . SER A 1 161 ? 11.161 31.220 33.978 1.00 85.50 161 SER A C 1
ATOM 1224 O O . SER A 1 161 ? 12.338 31.296 33.658 1.00 85.50 161 SER A O 1
ATOM 1226 N N . ASN A 1 162 ? 10.781 31.088 35.253 1.00 85.19 162 ASN A N 1
ATOM 1227 C CA . ASN A 1 162 ? 11.718 30.974 36.374 1.00 85.19 162 ASN A CA 1
ATOM 1228 C C . ASN A 1 162 ? 11.182 29.961 37.400 1.00 85.19 162 ASN A C 1
ATOM 1230 O O . ASN A 1 162 ? 10.513 30.349 38.365 1.00 85.19 162 ASN A O 1
ATOM 1234 N N . PRO A 1 163 ? 11.349 28.657 37.144 1.00 84.38 163 PRO A N 1
ATOM 1235 C CA . PRO A 1 163 ? 10.724 27.629 37.957 1.00 84.38 163 PRO A CA 1
ATOM 1236 C C . PRO A 1 163 ? 11.459 27.484 39.303 1.00 84.38 163 PRO A C 1
ATOM 1238 O O . PRO A 1 163 ? 12.671 27.300 39.362 1.00 84.38 163 PRO A O 1
ATOM 1241 N N . GLN A 1 164 ? 10.715 27.577 40.406 1.00 86.56 164 GLN A N 1
ATOM 1242 C CA . GLN A 1 164 ? 11.227 27.324 41.761 1.00 86.56 164 GLN A CA 1
ATOM 1243 C C . GLN A 1 164 ? 11.000 25.866 42.173 1.00 86.56 164 GLN A C 1
ATOM 1245 O O . GLN A 1 164 ? 10.453 25.087 41.398 1.00 86.56 164 GLN A O 1
ATOM 1250 N N . LYS A 1 165 ? 11.362 25.492 43.407 1.00 89.94 165 LYS A N 1
ATOM 1251 C CA . LYS A 1 165 ? 11.157 24.137 43.939 1.00 89.94 165 LYS A CA 1
ATOM 1252 C C . LYS A 1 165 ? 9.719 23.659 43.729 1.00 89.94 165 LYS A C 1
ATOM 1254 O O . LYS A 1 165 ? 8.778 24.303 44.188 1.00 89.94 165 LYS A O 1
ATOM 1259 N N . GLY A 1 166 ? 9.544 22.536 43.040 1.00 88.06 166 GLY A N 1
ATOM 1260 C CA . GLY A 1 166 ? 8.216 22.051 42.674 1.00 88.06 166 GLY A CA 1
ATOM 1261 C C . GLY A 1 166 ? 8.211 21.064 41.513 1.00 88.06 166 GLY A C 1
ATOM 1262 O O . GLY A 1 166 ? 9.258 20.641 41.023 1.00 88.06 166 GLY A O 1
ATOM 1263 N N . ILE A 1 167 ? 7.004 20.684 41.092 1.00 91.62 167 ILE A N 1
ATOM 1264 C CA . ILE A 1 167 ? 6.759 19.731 40.004 1.00 91.62 167 ILE A CA 1
ATOM 1265 C C . ILE A 1 167 ? 6.394 20.496 38.731 1.00 91.62 167 ILE A C 1
ATOM 1267 O O . ILE A 1 167 ? 5.463 21.301 38.747 1.00 91.62 167 ILE A O 1
ATOM 1271 N N . TYR A 1 168 ? 7.069 20.180 37.626 1.00 92.44 168 TYR A N 1
ATOM 1272 C CA . TYR A 1 168 ? 6.851 20.805 36.318 1.00 92.44 168 TYR A CA 1
ATOM 1273 C C . TYR A 1 168 ? 6.786 19.765 35.204 1.00 92.44 168 TYR A C 1
ATOM 1275 O O . TYR A 1 168 ? 7.175 18.609 35.388 1.00 92.44 168 TYR A O 1
ATOM 1283 N N . ILE A 1 169 ? 6.305 20.192 34.039 1.00 91.00 169 ILE A N 1
ATOM 1284 C CA . ILE A 1 169 ? 6.449 19.470 32.779 1.00 91.00 169 ILE A CA 1
ATOM 1285 C C . ILE A 1 169 ? 7.566 20.134 31.977 1.00 91.00 169 ILE A C 1
ATOM 1287 O O . ILE A 1 169 ? 7.524 21.339 31.730 1.00 91.00 169 ILE A O 1
ATOM 1291 N N . HIS A 1 170 ? 8.553 19.338 31.583 1.00 84.69 170 HIS A N 1
ATOM 1292 C CA . HIS A 1 170 ? 9.662 19.737 30.724 1.00 84.69 170 HIS A CA 1
ATOM 1293 C C . HIS A 1 170 ? 9.871 18.644 29.669 1.00 84.69 170 HIS A C 1
ATOM 1295 O O . HIS A 1 170 ? 9.946 17.463 30.018 1.00 84.69 170 HIS A O 1
ATOM 1301 N N . ASN A 1 171 ? 9.887 19.015 28.385 1.00 80.62 171 ASN A N 1
ATOM 1302 C CA . ASN A 1 171 ? 9.968 18.086 27.245 1.00 80.62 171 ASN A CA 1
ATOM 1303 C C . ASN A 1 171 ? 8.984 16.902 27.356 1.00 80.62 171 ASN A C 1
ATOM 1305 O O . ASN A 1 171 ? 9.359 15.736 27.237 1.00 80.62 171 ASN A O 1
ATOM 1309 N N . GLY A 1 172 ? 7.727 17.200 27.709 1.00 78.75 172 GLY A N 1
ATOM 1310 C CA . GLY A 1 172 ? 6.662 16.200 27.869 1.00 78.75 172 GLY A CA 1
ATOM 1311 C C . GLY A 1 172 ? 6.790 15.279 29.092 1.00 78.75 172 GLY A C 1
ATOM 1312 O O . GLY A 1 172 ? 5.932 14.421 29.300 1.00 78.75 172 GLY A O 1
ATOM 1313 N N . LYS A 1 173 ? 7.819 15.445 29.934 1.00 84.75 173 LYS A N 1
ATOM 1314 C CA . LYS A 1 173 ? 8.062 14.612 31.123 1.00 84.75 173 LYS A CA 1
ATOM 1315 C C . LYS A 1 173 ? 7.869 15.406 32.409 1.00 84.75 173 LYS A C 1
ATOM 1317 O O . LYS A 1 173 ? 8.206 16.584 32.496 1.00 84.75 173 LYS A O 1
ATOM 1322 N N . LYS A 1 174 ? 7.346 14.737 33.440 1.00 90.00 174 LYS A N 1
ATOM 1323 C CA . LYS A 1 174 ? 7.243 15.303 34.790 1.00 90.00 174 LYS A CA 1
ATOM 1324 C C . LYS A 1 174 ? 8.633 15.352 35.431 1.00 90.00 174 LYS A C 1
ATOM 1326 O O . LYS A 1 174 ? 9.283 14.316 35.545 1.00 90.00 174 LYS A O 1
ATOM 1331 N N . VAL A 1 175 ? 9.054 16.528 35.885 1.00 88.06 175 VAL A N 1
ATOM 1332 C CA . VAL A 1 175 ? 10.341 16.765 36.557 1.00 88.06 175 VAL A CA 1
ATOM 1333 C C . VAL A 1 175 ? 10.131 17.440 37.911 1.00 88.06 175 VAL A C 1
ATOM 1335 O O . VAL A 1 175 ? 9.132 18.128 38.124 1.00 88.06 175 VAL A O 1
ATOM 1338 N N . ILE A 1 176 ? 11.070 17.229 38.834 1.00 90.50 176 ILE A N 1
ATOM 1339 C CA . ILE A 1 176 ? 11.090 17.872 40.152 1.00 90.50 176 ILE A CA 1
ATOM 1340 C C . ILE A 1 176 ? 12.310 18.782 40.208 1.00 90.50 176 ILE A C 1
ATOM 1342 O O . ILE A 1 176 ? 13.439 18.301 40.111 1.00 90.50 176 ILE A O 1
ATOM 1346 N N . ILE A 1 177 ? 12.078 20.074 40.417 1.00 85.00 177 ILE A N 1
ATOM 1347 C CA . ILE A 1 177 ? 13.137 21.029 40.746 1.00 85.00 177 ILE A CA 1
ATOM 1348 C C . ILE A 1 177 ? 13.262 21.057 42.270 1.00 85.00 177 ILE A C 1
ATOM 1350 O O . ILE A 1 177 ? 12.256 21.204 42.971 1.00 85.00 177 ILE A O 1
ATOM 1354 N N . LYS A 1 178 ? 14.479 20.831 42.774 1.00 84.06 178 LYS A N 1
ATOM 1355 C CA . LYS A 1 178 ? 14.788 20.683 44.205 1.00 84.06 178 LYS A CA 1
ATOM 1356 C C . LYS A 1 178 ? 15.321 21.953 44.845 1.00 84.06 178 LYS A C 1
ATOM 1358 O O . LYS A 1 178 ? 15.878 22.810 44.137 1.00 84.06 178 LYS A O 1
#